Protein AF-A0A521YTI0-F1 (afdb_monomer_lite)

Foldseek 3Di:
DCQQQNDDVPQADDLVSSLVSLVVDDAPDLVSLLVLLLLLLLFADARHPRGNLSNLVSSLLSSLVNLCCQQQQPRHVVQQVAQAPVNVCCVPDDPVVVVVVVVVQVVDPPRCCCVRRSGGAHADCPLVPDSPDDDSLCSLLRLLSSLLRLVRCDDPNLLSSLSSNLSNLSSLNSNCLSVCCVQVNPDDDLSVLSSLLSCLLEADCVVPPCPPDDDDLVVSLVVSVVSSVVSSCVSDVPGDPCSSVSSSVSSVS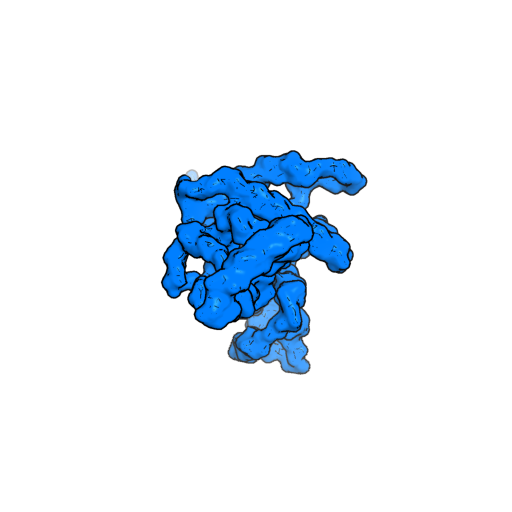NQVVCVVVVHHSVNSNCSNCSCCVVPNDDDDPDPPPPDD

Structure (mmCIF, N/CA/C/O backbone):
data_AF-A0A521YTI0-F1
#
_entry.id   AF-A0A521YTI0-F1
#
loop_
_atom_site.group_PDB
_atom_site.id
_atom_site.type_symbol
_atom_site.label_atom_id
_atom_site.label_alt_id
_atom_site.label_comp_id
_atom_site.label_asym_id
_atom_site.label_entity_id
_atom_site.label_seq_id
_atom_site.pdbx_PDB_ins_code
_atom_site.Cartn_x
_atom_site.Cartn_y
_atom_site.Cartn_z
_atom_site.occupancy
_atom_site.B_iso_or_equiv
_atom_site.auth_seq_id
_atom_site.auth_comp_id
_atom_site.auth_asym_id
_atom_site.auth_atom_id
_atom_site.pdbx_PDB_model_num
ATOM 1 N N . MET A 1 1 ? 10.878 -11.018 -5.731 1.00 55.03 1 MET A N 1
ATOM 2 C CA . MET A 1 1 ? 10.816 -11.439 -7.148 1.00 55.03 1 MET A CA 1
ATOM 3 C C . MET A 1 1 ? 11.397 -12.824 -7.397 1.00 55.03 1 MET A C 1
ATOM 5 O O . MET A 1 1 ? 10.801 -13.553 -8.194 1.00 55.03 1 MET A O 1
ATOM 9 N N . HIS A 1 2 ? 12.473 -13.237 -6.710 1.00 52.25 2 HIS A N 1
ATOM 10 C CA . HIS A 1 2 ? 12.979 -14.621 -6.787 1.00 52.25 2 HIS A CA 1
ATOM 11 C C . HIS A 1 2 ? 11.937 -15.691 -6.388 1.00 52.25 2 HIS A C 1
ATOM 13 O O . HIS A 1 2 ? 12.130 -16.852 -6.734 1.00 52.25 2 HIS A O 1
ATOM 19 N N . ALA A 1 3 ? 10.833 -15.312 -5.721 1.00 59.66 3 ALA A N 1
ATOM 20 C CA . ALA A 1 3 ? 9.677 -16.169 -5.434 1.00 59.66 3 ALA A CA 1
ATOM 21 C C . ALA A 1 3 ? 8.510 -15.999 -6.435 1.00 59.66 3 ALA A C 1
ATOM 23 O O . ALA A 1 3 ? 8.018 -16.994 -6.962 1.00 59.66 3 ALA A O 1
ATOM 24 N N . MET A 1 4 ? 8.074 -14.764 -6.734 1.00 73.88 4 MET A N 1
ATOM 25 C CA . MET A 1 4 ? 6.903 -14.526 -7.603 1.00 73.88 4 MET A CA 1
ATOM 26 C C . MET A 1 4 ? 7.123 -14.902 -9.071 1.00 73.88 4 MET A C 1
ATOM 28 O O . MET A 1 4 ? 6.256 -15.524 -9.687 1.00 73.88 4 MET A O 1
ATOM 32 N N . LEU A 1 5 ? 8.265 -14.515 -9.642 1.00 75.50 5 LEU A N 1
ATOM 33 C CA . LEU A 1 5 ? 8.589 -14.814 -11.038 1.00 75.50 5 LEU A CA 1
ATOM 34 C C . LEU A 1 5 ? 9.750 -15.796 -11.180 1.00 75.50 5 LEU A C 1
ATOM 36 O O . LEU A 1 5 ? 9.997 -16.191 -12.308 1.00 75.50 5 LEU A O 1
ATOM 40 N N . ALA A 1 6 ? 10.371 -16.215 -10.067 1.00 61.66 6 ALA A N 1
ATOM 41 C CA . ALA A 1 6 ? 11.408 -17.240 -9.884 1.00 61.66 6 ALA A CA 1
ATOM 42 C C . ALA A 1 6 ? 11.923 -17.942 -11.154 1.00 61.66 6 ALA A C 1
ATOM 44 O O . ALA A 1 6 ? 11.142 -18.606 -11.852 1.00 61.66 6 ALA A O 1
ATOM 45 N N . PRO A 1 7 ? 13.238 -17.914 -11.434 1.00 52.62 7 PRO A N 1
ATOM 46 C CA . PRO A 1 7 ? 13.784 -18.675 -12.541 1.00 52.62 7 PRO A CA 1
ATOM 47 C C . PRO A 1 7 ? 13.532 -20.169 -12.415 1.00 52.62 7 PRO A C 1
ATOM 49 O O . PRO A 1 7 ? 13.950 -20.809 -11.459 1.00 52.62 7 PRO A O 1
ATOM 52 N N . SER A 1 8 ? 12.866 -20.741 -13.419 1.00 51.97 8 SER A N 1
ATOM 53 C CA . SER A 1 8 ? 13.058 -22.158 -13.719 1.00 51.97 8 SER A CA 1
ATOM 54 C C . SER A 1 8 ? 14.434 -22.348 -14.334 1.00 51.97 8 SER A C 1
ATOM 56 O O . SER A 1 8 ? 14.974 -21.420 -14.928 1.00 51.97 8 SER A O 1
ATOM 58 N N . GLU A 1 9 ? 14.910 -23.587 -14.353 1.00 53.66 9 GLU A N 1
ATOM 59 C CA . GLU A 1 9 ? 16.086 -24.020 -15.120 1.00 53.66 9 GLU A CA 1
ATOM 60 C C . GLU A 1 9 ? 16.057 -23.623 -16.618 1.00 53.66 9 GLU A C 1
ATOM 62 O O . GLU A 1 9 ? 17.085 -23.664 -17.293 1.00 53.66 9 GLU A O 1
ATOM 67 N N . ALA A 1 10 ? 14.902 -23.204 -17.155 1.00 53.41 10 ALA A N 1
ATOM 68 C CA . ALA A 1 10 ? 14.797 -22.594 -18.476 1.00 53.41 10 ALA A CA 1
ATOM 69 C C . ALA A 1 10 ? 15.517 -21.231 -18.532 1.00 53.41 10 ALA A C 1
ATOM 71 O O . ALA A 1 10 ? 15.065 -20.248 -17.944 1.00 53.41 10 ALA A O 1
ATOM 72 N N . ARG A 1 11 ? 16.621 -21.185 -19.289 1.00 59.78 11 ARG A N 1
ATOM 73 C CA . ARG A 1 11 ? 17.449 -19.987 -19.514 1.00 59.78 11 ARG A CA 1
ATOM 74 C C . ARG A 1 11 ? 16.720 -18.842 -20.232 1.00 59.78 11 ARG A C 1
ATOM 76 O O . ARG A 1 11 ? 17.109 -17.699 -20.033 1.00 59.78 11 ARG A O 1
ATOM 83 N N . ASP A 1 12 ? 15.654 -19.140 -20.979 1.00 70.69 12 ASP A N 1
ATOM 84 C CA . ASP A 1 12 ? 14.881 -18.167 -21.762 1.00 70.69 12 ASP A CA 1
ATOM 85 C C . ASP A 1 12 ? 13.374 -18.289 -21.466 1.00 70.69 12 ASP A C 1
ATOM 87 O O . ASP A 1 12 ? 12.680 -19.094 -22.096 1.00 70.69 12 ASP A O 1
ATOM 91 N N . PRO A 1 13 ? 12.834 -17.544 -20.484 1.00 79.00 13 PRO A N 1
ATOM 92 C CA . PRO A 1 13 ? 11.398 -17.538 -20.232 1.00 79.00 13 PRO A CA 1
ATOM 93 C C . PRO A 1 13 ? 10.647 -16.818 -21.360 1.00 79.00 13 PRO A C 1
ATOM 95 O O . PRO A 1 13 ? 11.123 -15.834 -21.919 1.00 79.00 13 PRO A O 1
ATOM 98 N N . THR A 1 14 ? 9.435 -17.281 -21.667 1.00 88.06 14 THR A N 1
ATOM 99 C CA . THR A 1 14 ? 8.491 -16.554 -22.527 1.00 88.06 14 THR A CA 1
ATOM 100 C C . THR A 1 14 ? 7.557 -15.687 -21.681 1.00 88.06 14 THR A C 1
ATOM 102 O O . THR A 1 14 ? 7.317 -15.980 -20.507 1.00 88.06 14 THR A O 1
ATOM 105 N N . ILE A 1 15 ? 6.971 -14.646 -22.283 1.00 89.00 15 ILE A N 1
ATOM 106 C CA . ILE A 1 15 ? 5.958 -13.801 -21.624 1.00 89.00 15 ILE A CA 1
ATOM 107 C C . ILE A 1 15 ? 4.798 -14.656 -21.090 1.00 89.00 15 ILE A C 1
ATOM 109 O O . ILE A 1 15 ? 4.400 -14.496 -19.939 1.00 89.00 15 ILE A O 1
ATOM 113 N N . ASP A 1 16 ? 4.307 -15.617 -21.878 1.00 89.88 16 ASP A N 1
ATOM 114 C CA . ASP A 1 16 ? 3.201 -16.495 -21.475 1.00 89.88 16 ASP A CA 1
ATOM 115 C C . ASP A 1 16 ? 3.528 -17.321 -20.225 1.00 89.88 16 ASP A C 1
ATOM 117 O O . ASP A 1 16 ? 2.677 -17.492 -19.349 1.00 89.88 16 ASP A O 1
ATOM 121 N N . LEU A 1 17 ? 4.772 -17.798 -20.106 1.00 88.81 17 LEU A N 1
ATOM 122 C CA . LEU A 1 17 ? 5.233 -18.523 -18.925 1.00 88.81 17 LEU A CA 1
ATOM 123 C C . LEU A 1 17 ? 5.242 -17.620 -17.687 1.00 88.81 17 LEU A C 1
ATOM 125 O O . LEU A 1 17 ? 4.775 -18.035 -16.625 1.00 88.81 17 LEU A O 1
ATOM 129 N N . LEU A 1 18 ? 5.740 -16.387 -17.816 1.00 90.19 18 LEU A N 1
ATOM 130 C CA . LEU A 1 18 ? 5.756 -15.417 -16.717 1.00 90.19 18 LEU A CA 1
ATOM 131 C C . LEU A 1 18 ? 4.335 -15.028 -16.290 1.00 90.19 18 LEU A C 1
ATOM 133 O O . LEU A 1 18 ? 4.046 -14.991 -15.095 1.00 90.19 18 LEU A O 1
ATOM 137 N N . VAL A 1 19 ? 3.419 -14.830 -17.242 1.00 92.38 19 VAL A N 1
ATOM 138 C CA . VAL A 1 19 ? 1.996 -14.576 -16.961 1.00 92.38 19 VAL A CA 1
ATOM 139 C C . VAL A 1 19 ? 1.352 -15.767 -16.248 1.00 92.38 19 VAL A C 1
ATOM 141 O O . VAL A 1 19 ? 0.618 -15.581 -15.276 1.00 92.38 19 VAL A O 1
ATOM 144 N N . ALA A 1 20 ? 1.627 -16.997 -16.691 1.00 90.75 20 ALA A N 1
ATOM 145 C CA . ALA A 1 20 ? 1.113 -18.200 -16.040 1.00 90.75 20 ALA A CA 1
ATOM 146 C C . ALA A 1 20 ? 1.619 -18.325 -14.593 1.00 90.75 20 ALA A C 1
ATOM 148 O O . ALA A 1 20 ? 0.830 -18.616 -13.692 1.00 90.75 20 ALA A O 1
ATOM 149 N N . ARG A 1 21 ? 2.904 -18.033 -14.350 1.00 90.25 21 ARG A N 1
ATOM 150 C CA . ARG A 1 21 ? 3.483 -18.000 -12.997 1.00 90.25 21 ARG A CA 1
ATOM 151 C C . ARG A 1 21 ? 2.854 -16.935 -12.125 1.00 90.25 21 ARG A C 1
ATOM 153 O O . ARG A 1 21 ? 2.418 -17.249 -11.025 1.00 90.25 21 ARG A O 1
ATOM 160 N N . ALA A 1 22 ? 2.741 -15.712 -12.634 1.00 93.00 22 ALA A N 1
ATOM 161 C CA . ALA A 1 22 ? 2.097 -14.626 -11.916 1.00 93.00 22 ALA A CA 1
ATOM 162 C C . ALA A 1 22 ? 0.667 -15.010 -11.507 1.00 93.00 22 ALA A C 1
ATOM 164 O O . ALA A 1 22 ? 0.288 -14.831 -10.357 1.00 93.00 22 ALA A O 1
ATOM 165 N N . ARG A 1 23 ? -0.115 -15.641 -12.393 1.00 92.06 23 ARG A N 1
ATOM 166 C CA . ARG A 1 23 ? -1.468 -16.133 -12.062 1.00 92.06 23 ARG A CA 1
ATOM 167 C C . ARG A 1 23 ? -1.477 -17.229 -10.991 1.00 92.06 23 ARG A C 1
ATOM 169 O O . ARG A 1 23 ? -2.407 -17.278 -10.185 1.00 92.06 23 ARG A O 1
ATOM 176 N N . ALA A 1 24 ? -0.477 -18.109 -10.987 1.00 91.19 24 ALA A N 1
ATOM 177 C CA . ALA A 1 24 ? -0.350 -19.194 -10.013 1.00 91.19 24 ALA A CA 1
ATOM 178 C C . ALA A 1 24 ? 0.202 -18.726 -8.657 1.00 91.19 24 ALA A C 1
ATOM 180 O O . ALA A 1 24 ? -0.097 -19.338 -7.635 1.00 91.19 24 ALA A O 1
ATOM 181 N N . TYR A 1 25 ? 0.967 -17.634 -8.637 1.00 93.38 25 TYR A N 1
ATOM 182 C CA . TYR A 1 25 ? 1.546 -17.061 -7.427 1.00 93.38 25 TYR A CA 1
ATOM 183 C C . TYR A 1 25 ? 0.470 -16.763 -6.383 1.00 93.38 25 TYR A C 1
ATOM 185 O O . TYR A 1 25 ? -0.593 -16.233 -6.716 1.00 93.38 25 TYR A O 1
ATOM 193 N N . ARG A 1 26 ? 0.756 -17.095 -5.125 1.00 91.31 26 ARG A N 1
ATOM 194 C CA . ARG A 1 26 ? -0.010 -16.686 -3.948 1.00 91.31 26 ARG A CA 1
ATOM 195 C C . ARG A 1 26 ? 0.982 -16.250 -2.873 1.00 91.31 26 ARG A C 1
ATOM 197 O O . ARG A 1 26 ? 1.908 -17.018 -2.593 1.00 91.31 26 ARG A O 1
ATOM 204 N N . PRO A 1 27 ? 0.832 -15.055 -2.285 1.00 93.19 27 PRO A N 1
ATOM 205 C CA . PRO A 1 27 ? 1.708 -14.642 -1.207 1.00 93.19 27 PRO A CA 1
ATOM 206 C C . PRO A 1 27 ? 1.464 -15.506 0.039 1.00 93.19 27 PRO A C 1
ATOM 208 O O . PRO A 1 27 ? 0.327 -15.846 0.350 1.00 93.19 27 PRO A O 1
ATOM 211 N N . LEU A 1 28 ? 2.531 -15.853 0.768 1.00 92.75 28 LEU A N 1
ATOM 212 C CA . LEU A 1 28 ? 2.425 -16.593 2.034 1.00 92.75 28 LEU A CA 1
ATOM 213 C C . LEU A 1 28 ? 1.823 -15.741 3.159 1.00 92.75 28 LEU A C 1
ATOM 215 O O . LEU A 1 28 ? 1.223 -16.266 4.093 1.00 92.75 28 LEU A O 1
ATOM 219 N N . SER A 1 29 ? 2.027 -14.429 3.086 1.00 92.25 29 SER A N 1
ATOM 220 C CA . SER A 1 29 ? 1.544 -13.439 4.041 1.00 92.25 29 SER A CA 1
ATOM 221 C C . SER A 1 29 ? 1.545 -12.052 3.398 1.00 92.25 29 SER A C 1
ATOM 223 O O . SER A 1 29 ? 2.140 -11.850 2.335 1.00 92.25 29 SER A O 1
ATOM 225 N N . LEU A 1 30 ? 0.931 -11.078 4.070 1.00 91.25 30 LEU A N 1
ATOM 226 C CA . LEU A 1 30 ? 1.008 -9.667 3.679 1.00 91.25 30 LEU A CA 1
ATOM 227 C C . LEU A 1 30 ? 2.448 -9.167 3.607 1.00 91.25 30 LEU A C 1
ATOM 229 O O . LEU A 1 30 ? 2.845 -8.505 2.655 1.00 91.25 30 LEU A O 1
ATOM 233 N N . LEU A 1 31 ? 3.250 -9.560 4.593 1.00 93.44 31 LEU A N 1
ATOM 234 C CA . LEU A 1 31 ? 4.663 -9.232 4.637 1.00 93.44 31 LEU A CA 1
ATOM 235 C C . LEU A 1 31 ? 5.418 -9.805 3.431 1.00 93.44 31 LEU A C 1
ATOM 237 O O . LEU A 1 31 ? 6.238 -9.115 2.837 1.00 93.44 31 LEU A O 1
ATOM 241 N N . HIS A 1 32 ? 5.122 -11.044 3.030 1.00 94.00 32 HIS A N 1
ATOM 242 C CA . HIS A 1 32 ? 5.723 -11.632 1.833 1.00 94.00 32 HIS A CA 1
ATOM 243 C C . HIS A 1 32 ? 5.369 -10.837 0.569 1.00 94.00 32 HIS A C 1
ATOM 245 O O . HIS A 1 32 ? 6.255 -10.554 -0.234 1.00 94.00 32 HIS A O 1
ATOM 251 N N . LEU A 1 33 ? 4.105 -10.418 0.424 1.00 95.88 33 LEU A N 1
ATOM 252 C CA . LEU A 1 33 ? 3.676 -9.572 -0.693 1.00 95.88 33 LEU A CA 1
ATOM 253 C C . LEU A 1 33 ? 4.390 -8.209 -0.685 1.00 95.88 33 LEU A C 1
ATOM 255 O O . LEU A 1 33 ? 4.819 -7.731 -1.734 1.00 95.88 33 LEU A O 1
ATOM 259 N N . HIS A 1 34 ? 4.553 -7.609 0.495 1.00 96.06 34 HIS A N 1
ATOM 260 C CA . HIS A 1 34 ? 5.258 -6.343 0.672 1.00 96.06 34 HIS A CA 1
ATOM 261 C C . HIS A 1 34 ? 6.738 -6.434 0.276 1.00 96.06 34 HIS A C 1
ATOM 263 O O . HIS A 1 34 ? 7.234 -5.595 -0.474 1.00 96.06 34 HIS A O 1
ATOM 269 N N . LEU A 1 35 ? 7.437 -7.481 0.723 1.00 94.12 35 LEU A N 1
ATOM 270 C CA . LEU A 1 35 ? 8.833 -7.727 0.353 1.00 94.12 35 LEU A CA 1
ATOM 271 C C . LEU A 1 35 ? 8.985 -7.986 -1.154 1.00 94.12 35 LEU A C 1
ATOM 273 O O . LEU A 1 35 ? 9.919 -7.478 -1.773 1.00 94.12 35 LEU A O 1
ATOM 277 N N . ASP A 1 36 ? 8.045 -8.711 -1.769 1.00 94.88 36 ASP A N 1
ATOM 278 C CA . ASP A 1 36 ? 8.016 -8.879 -3.224 1.00 94.88 36 ASP A CA 1
ATOM 279 C C . ASP A 1 36 ? 7.820 -7.537 -3.955 1.00 94.88 36 ASP A C 1
ATOM 281 O O . ASP A 1 36 ? 8.441 -7.322 -4.999 1.00 94.88 36 ASP A O 1
ATOM 285 N N . ALA A 1 37 ? 7.015 -6.620 -3.406 1.00 96.31 37 ALA A N 1
ATOM 286 C CA . ALA A 1 37 ? 6.835 -5.273 -3.948 1.00 96.31 37 ALA A CA 1
ATOM 287 C C . ALA A 1 37 ? 8.085 -4.389 -3.780 1.00 96.31 37 ALA A C 1
ATOM 289 O O . ALA A 1 37 ? 8.420 -3.637 -4.696 1.00 96.31 37 ALA A O 1
ATOM 290 N N . LEU A 1 38 ? 8.803 -4.502 -2.657 1.00 94.38 38 LEU A N 1
ATOM 291 C CA . LEU A 1 38 ? 10.090 -3.825 -2.444 1.00 94.38 38 LEU A CA 1
ATOM 292 C C . LEU A 1 38 ? 11.135 -4.291 -3.462 1.00 94.38 38 LEU A C 1
ATOM 294 O O . LEU A 1 38 ? 11.803 -3.471 -4.086 1.00 94.38 38 LEU A O 1
ATOM 298 N N . GLU A 1 39 ? 11.247 -5.601 -3.687 1.00 92.69 39 GLU A N 1
ATOM 299 C CA . GLU A 1 39 ? 12.169 -6.131 -4.697 1.00 92.69 39 GLU A CA 1
ATOM 300 C C . GLU A 1 39 ? 11.767 -5.684 -6.108 1.00 92.69 39 GLU A C 1
ATOM 302 O O . GLU A 1 39 ? 12.617 -5.285 -6.902 1.00 92.69 39 GLU A O 1
ATOM 307 N N . LEU A 1 40 ? 10.463 -5.690 -6.406 1.00 94.38 40 LEU A N 1
ATOM 308 C CA . LEU A 1 40 ? 9.931 -5.203 -7.676 1.00 94.38 40 LEU A CA 1
ATOM 309 C C . LEU A 1 40 ? 10.275 -3.727 -7.921 1.00 94.38 40 LEU A C 1
ATOM 311 O O . LEU A 1 40 ? 10.610 -3.352 -9.044 1.00 94.38 40 LEU A O 1
ATOM 315 N N . ARG A 1 41 ? 10.213 -2.891 -6.880 1.00 92.69 41 ARG A N 1
ATOM 316 C CA . ARG A 1 41 ? 10.516 -1.457 -6.955 1.00 92.69 41 ARG A CA 1
ATOM 317 C C . ARG A 1 41 ? 11.942 -1.174 -7.433 1.00 92.69 41 ARG A C 1
ATOM 319 O O . ARG A 1 41 ? 12.131 -0.217 -8.180 1.00 92.69 41 ARG A O 1
ATOM 326 N N . GLY A 1 42 ? 12.910 -2.000 -7.034 1.00 89.50 42 GLY A N 1
ATOM 327 C CA . GLY A 1 42 ? 14.314 -1.896 -7.450 1.00 89.50 42 GLY A CA 1
ATOM 328 C C . GLY A 1 42 ? 14.670 -2.683 -8.720 1.00 89.50 42 GLY A C 1
ATOM 329 O O . GLY A 1 42 ? 15.833 -2.697 -9.133 1.00 89.50 42 GLY A O 1
ATOM 330 N N . PHE A 1 43 ? 13.709 -3.370 -9.345 1.00 90.25 43 PHE A N 1
ATOM 331 C CA . PHE A 1 43 ? 13.984 -4.290 -10.446 1.00 90.25 43 PHE A CA 1
ATOM 332 C C . PHE A 1 43 ? 14.243 -3.564 -11.778 1.00 90.25 43 PHE A C 1
ATOM 334 O O . PHE A 1 43 ? 13.444 -2.741 -12.222 1.00 90.25 43 PHE A O 1
ATOM 341 N N . VAL A 1 44 ? 15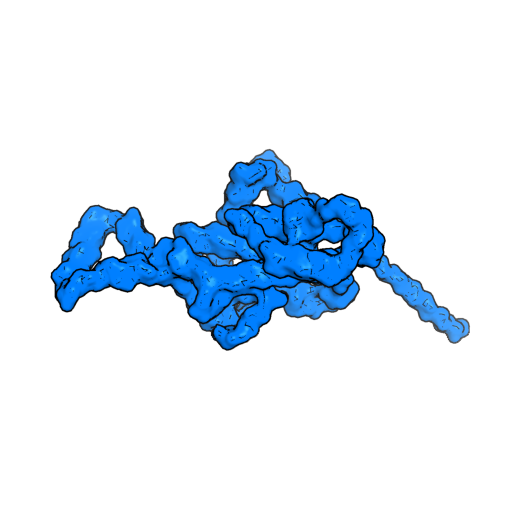.356 -3.892 -12.448 1.00 87.62 44 VAL A N 1
ATOM 342 C CA . VAL A 1 44 ? 15.798 -3.219 -13.695 1.00 87.62 44 VAL A CA 1
ATOM 343 C C . VAL A 1 44 ? 16.423 -4.133 -14.748 1.00 87.62 44 VAL A C 1
ATOM 345 O O . VAL A 1 44 ? 16.889 -3.651 -15.791 1.00 87.62 44 VAL A O 1
ATOM 348 N N . GLU A 1 45 ? 16.505 -5.424 -14.449 1.00 87.25 45 GLU A N 1
ATOM 349 C CA . GLU A 1 45 ? 17.248 -6.393 -15.247 1.00 87.25 45 GLU A CA 1
ATOM 350 C C . GLU A 1 45 ? 16.328 -7.066 -16.263 1.00 87.25 45 GLU A C 1
ATOM 352 O O . GLU A 1 45 ? 15.202 -7.445 -15.952 1.00 87.25 45 GLU A O 1
ATOM 357 N N . ASP A 1 46 ? 16.804 -7.204 -17.498 1.00 87.69 46 ASP A N 1
ATOM 358 C CA . ASP A 1 46 ? 16.105 -8.010 -18.495 1.00 87.69 46 ASP A CA 1
ATOM 359 C C . ASP A 1 46 ? 16.261 -9.491 -18.138 1.00 87.69 46 ASP A C 1
ATOM 361 O O . ASP A 1 46 ? 17.268 -9.900 -17.552 1.00 87.69 46 ASP A O 1
ATOM 365 N N . TRP A 1 47 ? 15.293 -10.318 -18.528 1.00 84.38 47 TRP A N 1
ATOM 366 C CA . TRP A 1 47 ? 15.370 -11.754 -18.297 1.00 84.38 47 TRP A CA 1
ATOM 367 C C . TRP A 1 47 ? 15.268 -12.537 -19.601 1.00 84.38 47 TRP A C 1
ATOM 369 O O . TRP A 1 47 ? 14.188 -12.790 -20.141 1.00 84.38 47 TRP A O 1
ATOM 379 N N . GLY A 1 48 ? 16.435 -12.963 -20.089 1.00 84.31 48 GLY A N 1
ATOM 380 C CA . GLY A 1 48 ? 16.558 -13.663 -21.360 1.00 84.31 48 GLY A CA 1
ATOM 381 C C . GLY A 1 48 ? 16.124 -12.739 -22.492 1.00 84.31 48 GLY A C 1
ATOM 382 O O . GLY A 1 48 ? 16.787 -11.745 -22.775 1.00 84.31 48 GLY A O 1
ATOM 383 N N . THR A 1 49 ? 14.990 -13.055 -23.114 1.00 86.94 49 THR A N 1
ATOM 384 C CA . THR A 1 49 ? 14.409 -12.256 -24.207 1.00 86.94 49 THR A CA 1
ATOM 385 C C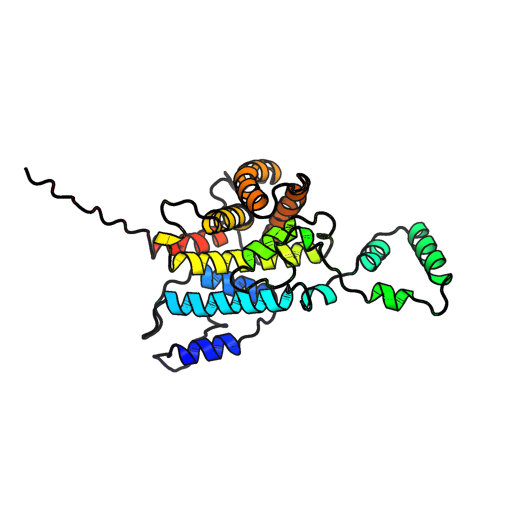 . THR A 1 49 ? 13.309 -11.294 -23.756 1.00 86.94 49 THR A C 1
ATOM 387 O O . THR A 1 49 ? 12.829 -10.502 -24.567 1.00 86.94 49 THR A O 1
ATOM 390 N N . VAL A 1 50 ? 12.898 -11.347 -22.486 1.00 89.38 50 VAL A N 1
ATOM 391 C CA . VAL A 1 50 ? 11.836 -10.494 -21.942 1.00 89.38 50 VAL A CA 1
ATOM 392 C C . VAL A 1 50 ? 12.458 -9.249 -21.318 1.00 89.38 50 VAL A C 1
ATOM 394 O O . VAL A 1 50 ? 13.326 -9.356 -20.449 1.00 89.38 50 VAL A O 1
ATOM 397 N N . GLY A 1 51 ? 12.007 -8.073 -21.754 1.00 91.25 51 GLY A N 1
ATOM 398 C CA . GLY A 1 51 ? 12.450 -6.798 -21.202 1.00 91.25 51 GLY A CA 1
ATOM 399 C C . GLY A 1 51 ? 11.995 -6.606 -19.757 1.00 91.25 51 GLY A C 1
ATOM 400 O O . GLY A 1 51 ? 10.949 -7.105 -19.327 1.00 91.25 51 GLY A O 1
ATOM 401 N N . TRP A 1 52 ? 12.785 -5.866 -18.981 1.00 91.38 52 TRP A N 1
ATOM 402 C CA . TRP A 1 52 ? 12.471 -5.583 -17.580 1.00 91.38 52 TRP A CA 1
ATOM 403 C C . TRP A 1 52 ? 11.114 -4.884 -17.411 1.00 91.38 52 TRP A C 1
ATOM 405 O O . TRP A 1 52 ? 10.425 -5.130 -16.424 1.00 91.38 52 TRP A O 1
ATOM 415 N N . GLN A 1 53 ? 10.688 -4.053 -18.372 1.00 93.44 53 GLN A N 1
ATOM 416 C CA . GLN A 1 53 ? 9.389 -3.376 -18.321 1.00 93.44 53 GLN A CA 1
ATOM 417 C C . GLN A 1 53 ? 8.225 -4.367 -18.339 1.00 93.44 53 GLN A C 1
ATOM 419 O O . GLN A 1 53 ? 7.275 -4.212 -17.570 1.00 93.44 53 GLN A O 1
ATOM 424 N N . GLU A 1 54 ? 8.288 -5.394 -19.189 1.00 94.38 54 GLU A N 1
ATOM 425 C CA . GLU A 1 54 ? 7.269 -6.438 -19.245 1.00 94.38 54 GLU A CA 1
ATOM 426 C C . GLU A 1 54 ? 7.238 -7.253 -17.950 1.00 94.38 54 GLU A C 1
ATOM 428 O O . GLU A 1 54 ? 6.159 -7.527 -17.425 1.00 94.38 54 GLU A O 1
ATOM 433 N N . ILE A 1 55 ? 8.409 -7.587 -17.400 1.00 93.38 55 ILE A N 1
ATOM 434 C CA . ILE A 1 55 ? 8.531 -8.299 -16.119 1.00 93.38 55 ILE A CA 1
ATOM 435 C C . ILE A 1 55 ? 7.886 -7.480 -15.000 1.00 93.38 55 ILE A C 1
ATOM 437 O O . ILE A 1 55 ? 7.034 -7.996 -14.272 1.00 93.38 55 ILE A O 1
ATOM 441 N N . VAL A 1 56 ? 8.240 -6.193 -14.907 1.00 94.25 56 VAL A N 1
ATOM 442 C CA . VAL A 1 56 ? 7.688 -5.277 -13.905 1.00 94.25 56 VAL A CA 1
ATOM 443 C C . VAL A 1 56 ? 6.183 -5.138 -14.066 1.00 94.25 56 VAL A C 1
ATOM 445 O O . VAL A 1 56 ? 5.454 -5.193 -13.080 1.00 94.25 56 VAL A O 1
ATOM 448 N N . SER A 1 57 ? 5.705 -5.011 -15.303 1.00 95.38 57 SER A N 1
ATOM 449 C CA . SER A 1 57 ? 4.280 -4.923 -15.593 1.00 95.38 57 SER A CA 1
ATOM 450 C C . SER A 1 57 ? 3.533 -6.166 -15.112 1.00 95.38 57 SER A C 1
ATOM 452 O O . SER A 1 57 ? 2.571 -6.043 -14.355 1.00 95.38 57 SER A O 1
ATOM 454 N N . ILE A 1 58 ? 3.986 -7.370 -15.470 1.00 95.62 58 ILE A N 1
ATOM 455 C CA . ILE A 1 58 ? 3.348 -8.630 -15.051 1.00 95.62 58 ILE A CA 1
ATOM 456 C C . ILE A 1 58 ? 3.311 -8.741 -13.520 1.00 95.62 58 ILE A C 1
ATOM 458 O O . ILE A 1 58 ? 2.270 -9.061 -12.941 1.00 95.62 58 ILE A O 1
ATOM 462 N N . ALA A 1 59 ? 4.435 -8.444 -12.869 1.00 95.75 59 ALA A N 1
ATOM 463 C CA . ALA A 1 59 ? 4.588 -8.470 -11.421 1.00 95.75 59 ALA A CA 1
ATOM 464 C C . ALA A 1 59 ? 3.673 -7.459 -10.706 1.00 95.75 59 ALA A C 1
ATOM 466 O O . ALA A 1 59 ? 2.925 -7.834 -9.803 1.00 95.75 59 ALA A O 1
ATOM 467 N N . ALA A 1 60 ? 3.676 -6.194 -11.137 1.00 96.62 60 ALA A N 1
ATOM 468 C CA . ALA A 1 60 ? 2.868 -5.131 -10.542 1.00 96.62 60 ALA A CA 1
ATOM 469 C C . ALA A 1 60 ? 1.369 -5.425 -10.673 1.00 96.62 60 ALA A C 1
ATOM 471 O O . ALA A 1 60 ? 0.637 -5.353 -9.687 1.00 96.62 60 ALA A O 1
ATOM 472 N N . HIS A 1 61 ? 0.913 -5.844 -11.860 1.00 96.69 61 HIS A N 1
ATOM 473 C CA . HIS A 1 61 ? -0.482 -6.244 -12.065 1.00 96.69 61 HIS A CA 1
ATOM 474 C 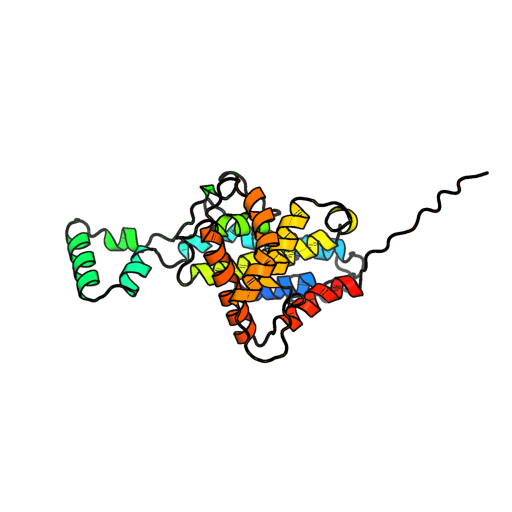C . HIS A 1 61 ? -0.882 -7.413 -11.167 1.00 96.69 61 HIS A C 1
ATOM 476 O O . HIS A 1 61 ? -2.030 -7.479 -10.723 1.00 96.69 61 HIS A O 1
ATOM 482 N N . ARG A 1 62 ? 0.047 -8.331 -10.871 1.00 96.81 62 ARG A N 1
ATOM 483 C CA . ARG A 1 62 ? -0.243 -9.427 -9.952 1.00 96.81 62 ARG A CA 1
ATOM 484 C C . ARG A 1 62 ? -0.404 -8.950 -8.512 1.00 96.81 62 ARG A C 1
ATOM 486 O O . ARG A 1 62 ? -1.389 -9.330 -7.883 1.00 96.81 62 ARG A O 1
ATOM 493 N N . ILE A 1 63 ? 0.507 -8.109 -8.025 1.00 97.75 63 ILE A N 1
ATOM 494 C CA . ILE A 1 63 ? 0.420 -7.508 -6.684 1.00 97.75 63 ILE A CA 1
ATOM 495 C C . ILE A 1 63 ? -0.891 -6.733 -6.539 1.00 97.75 63 ILE A C 1
ATOM 497 O O . ILE A 1 63 ? -1.624 -6.921 -5.572 1.00 97.75 63 ILE A O 1
ATOM 501 N N . PHE A 1 64 ? -1.243 -5.930 -7.540 1.00 97.69 64 PHE A N 1
ATOM 502 C CA . PHE A 1 64 ? -2.522 -5.234 -7.575 1.00 97.69 64 PHE A CA 1
ATOM 503 C C . PHE A 1 64 ? -3.727 -6.170 -7.565 1.00 97.69 64 PHE A C 1
ATOM 505 O O . PHE A 1 64 ? -4.710 -5.869 -6.898 1.00 97.69 64 PHE A O 1
ATOM 512 N N . GLY A 1 65 ? -3.661 -7.300 -8.271 1.00 96.50 65 GLY A N 1
ATOM 513 C CA . GLY A 1 65 ? -4.702 -8.325 -8.227 1.00 96.50 65 GLY A CA 1
ATOM 514 C C . GLY A 1 65 ? -4.894 -8.909 -6.825 1.00 96.50 65 GLY A C 1
ATOM 515 O O . GLY A 1 65 ? -6.025 -8.997 -6.363 1.00 96.50 65 GLY A O 1
ATOM 516 N N . GLU A 1 66 ? -3.802 -9.239 -6.128 1.00 97.19 66 GLU A N 1
ATOM 517 C CA . GLU A 1 66 ? -3.849 -9.719 -4.735 1.00 97.19 66 GLU A CA 1
ATOM 518 C C . GLU A 1 66 ? -4.460 -8.676 -3.793 1.00 97.19 66 GLU A C 1
ATOM 520 O O . GLU A 1 66 ? -5.374 -8.978 -3.029 1.00 97.19 66 GLU A O 1
ATOM 525 N N . LEU A 1 67 ? -4.012 -7.422 -3.883 1.00 97.12 67 LEU A N 1
ATOM 526 C CA . LEU A 1 67 ? -4.558 -6.334 -3.071 1.00 97.12 67 LEU A CA 1
ATOM 527 C C . LEU A 1 67 ? -6.036 -6.079 -3.380 1.00 97.12 67 LEU A C 1
ATOM 529 O O . LEU A 1 67 ? -6.825 -5.839 -2.470 1.00 97.12 67 LEU A O 1
ATOM 533 N N . HIS A 1 68 ? -6.422 -6.151 -4.652 1.00 95.50 68 HIS A N 1
ATOM 534 C CA . HIS A 1 68 ? -7.806 -5.995 -5.073 1.00 95.50 68 HIS A CA 1
ATOM 535 C C . HIS A 1 68 ? -8.699 -7.103 -4.517 1.00 95.50 68 HIS A C 1
ATOM 537 O O . HIS A 1 68 ? -9.756 -6.799 -3.979 1.00 95.50 68 HIS A O 1
ATOM 543 N N . ASP A 1 69 ? -8.283 -8.367 -4.585 1.00 94.69 69 ASP A N 1
ATOM 544 C CA . ASP A 1 69 ? -9.067 -9.477 -4.031 1.00 94.69 69 ASP A CA 1
ATOM 545 C C . ASP A 1 69 ? -9.208 -9.372 -2.502 1.00 94.69 69 ASP A C 1
ATOM 547 O O . ASP A 1 69 ? -10.246 -9.730 -1.945 1.00 94.69 69 ASP A O 1
ATOM 551 N N . ARG A 1 70 ? -8.212 -8.796 -1.819 1.00 94.88 70 ARG A N 1
ATOM 552 C CA . ARG A 1 70 ? -8.282 -8.520 -0.377 1.00 94.88 70 ARG A CA 1
ATOM 553 C C . ARG A 1 70 ? -9.221 -7.371 -0.025 1.00 94.88 70 ARG A C 1
ATOM 555 O O . ARG A 1 70 ? -9.962 -7.482 0.945 1.00 94.88 70 ARG A O 1
ATOM 562 N N . TRP A 1 71 ? -9.198 -6.284 -0.793 1.00 94.00 71 TRP A N 1
ATOM 563 C CA . TRP A 1 71 ? -9.840 -5.009 -0.443 1.00 94.00 71 TRP A CA 1
ATOM 564 C C . TRP A 1 71 ? -11.053 -4.644 -1.304 1.00 94.00 71 TRP A C 1
ATOM 566 O O . TRP A 1 71 ? -11.533 -3.509 -1.242 1.00 94.00 71 TRP A O 1
ATOM 576 N N . ARG A 1 72 ? -11.558 -5.561 -2.134 1.00 91.62 72 ARG A N 1
ATOM 577 C CA . ARG A 1 72 ? -12.716 -5.278 -2.987 1.00 91.62 72 ARG A CA 1
ATOM 578 C C . ARG A 1 72 ? -13.918 -4.868 -2.129 1.00 91.62 72 ARG A C 1
ATOM 580 O O . ARG A 1 72 ? -14.296 -5.640 -1.256 1.00 91.62 72 ARG A O 1
ATOM 587 N N . PRO A 1 73 ? -14.598 -3.736 -2.397 1.00 89.56 73 PRO A N 1
ATOM 588 C CA . PRO A 1 73 ? -15.684 -3.255 -1.537 1.00 89.56 73 PRO A CA 1
ATOM 589 C C . PRO A 1 73 ? -16.824 -4.249 -1.276 1.00 89.56 73 PRO A C 1
ATOM 591 O O . PRO A 1 73 ? -17.477 -4.165 -0.239 1.00 89.56 73 PRO A O 1
ATOM 594 N N . GLY A 1 74 ? -17.100 -5.142 -2.233 1.00 84.94 74 GLY A N 1
ATOM 595 C CA . GLY A 1 74 ? -18.204 -6.100 -2.155 1.00 84.94 74 GLY A CA 1
ATOM 596 C C . GLY A 1 74 ? -17.876 -7.377 -1.381 1.00 84.94 74 GLY A C 1
ATOM 597 O O . GLY A 1 74 ? -18.675 -7.805 -0.555 1.00 84.94 74 GLY A O 1
ATOM 598 N N . ASP A 1 75 ? -16.728 -7.989 -1.662 1.00 86.94 75 ASP A N 1
ATOM 599 C CA . ASP A 1 75 ? -16.369 -9.341 -1.211 1.00 86.94 75 ASP A CA 1
ATOM 600 C C . ASP A 1 75 ? -14.894 -9.475 -0.795 1.00 86.94 75 ASP A C 1
ATOM 602 O O . ASP A 1 75 ? -14.366 -10.584 -0.729 1.00 86.94 75 ASP A O 1
ATOM 606 N N . GLY A 1 76 ? -14.228 -8.354 -0.509 1.00 92.19 76 GLY A N 1
ATOM 607 C CA . GLY A 1 76 ? -12.838 -8.325 -0.074 1.00 92.19 76 GLY A CA 1
ATOM 608 C C . GLY A 1 76 ? -12.609 -9.189 1.164 1.00 92.19 76 GLY A C 1
ATOM 609 O O . GLY A 1 76 ? -13.307 -9.052 2.173 1.00 92.19 76 GLY A O 1
ATOM 610 N N . THR A 1 77 ? -11.622 -10.083 1.094 1.00 93.50 77 THR A N 1
ATOM 611 C CA . THR A 1 77 ? -11.383 -11.077 2.152 1.00 93.50 77 THR A CA 1
ATOM 612 C C . THR A 1 77 ? -10.927 -10.452 3.469 1.00 93.50 77 THR A C 1
ATOM 614 O O . THR A 1 77 ? -11.198 -11.006 4.531 1.00 93.50 77 THR A O 1
ATOM 617 N N . VAL A 1 78 ? -10.273 -9.286 3.417 1.00 93.19 78 VAL A N 1
ATOM 618 C CA . VAL A 1 78 ? -9.662 -8.655 4.595 1.00 93.19 78 VAL A CA 1
ATOM 619 C C . VAL A 1 78 ? -10.694 -8.222 5.638 1.00 93.19 78 VAL A C 1
ATOM 621 O O . VAL A 1 78 ? -10.415 -8.229 6.831 1.00 93.19 78 VAL A O 1
ATOM 624 N N . TYR A 1 79 ? -11.917 -7.888 5.219 1.00 91.69 79 TYR A N 1
ATOM 625 C CA . TYR A 1 79 ? -12.931 -7.370 6.139 1.00 91.69 79 TYR A CA 1
ATOM 626 C C . TYR A 1 79 ? -13.378 -8.409 7.159 1.00 91.69 79 TYR A C 1
ATOM 628 O O . TYR A 1 79 ? -13.605 -8.068 8.315 1.00 91.69 79 TYR A O 1
ATOM 636 N N . ALA A 1 80 ? -13.456 -9.674 6.742 1.00 89.44 80 ALA A N 1
ATOM 637 C CA . ALA A 1 80 ? -13.779 -10.790 7.622 1.00 89.44 80 ALA A CA 1
ATOM 638 C C . ALA A 1 80 ? -12.615 -11.169 8.556 1.00 89.44 80 ALA A C 1
ATOM 640 O O . ALA A 1 80 ? -12.852 -11.789 9.588 1.00 89.44 80 ALA A O 1
ATOM 641 N N . GLU A 1 81 ? -11.375 -10.810 8.199 1.00 90.06 81 GLU A N 1
ATOM 642 C CA . GLU A 1 81 ? -10.181 -11.029 9.029 1.00 90.06 81 GLU A CA 1
ATOM 643 C C . GLU A 1 81 ? -10.074 -9.993 10.159 1.00 90.06 81 GLU A C 1
ATOM 645 O O . GLU A 1 81 ? -9.466 -10.275 11.190 1.00 90.06 81 GLU A O 1
ATOM 650 N N . PHE A 1 82 ? -10.661 -8.806 9.980 1.00 91.69 82 PHE A N 1
ATOM 651 C CA . PHE A 1 82 ? -10.552 -7.722 10.948 1.00 91.69 82 PHE A CA 1
ATOM 652 C C . PHE A 1 82 ? -11.348 -7.962 12.224 1.00 91.69 82 PHE A C 1
ATOM 654 O O . PHE A 1 82 ? -12.524 -8.334 12.188 1.00 91.69 82 PHE A O 1
ATOM 661 N N . THR A 1 83 ? -10.732 -7.596 13.352 1.00 88.06 83 THR A N 1
ATOM 662 C CA . THR A 1 83 ? -11.433 -7.478 14.638 1.00 88.06 83 THR A CA 1
ATOM 663 C C . THR A 1 83 ? -12.646 -6.568 14.463 1.00 88.06 83 THR A C 1
ATOM 665 O O . THR A 1 83 ? -12.494 -5.462 13.942 1.00 88.06 83 THR A O 1
ATOM 668 N N . SER A 1 84 ? -13.840 -6.985 14.891 1.00 86.88 84 SER A N 1
ATOM 669 C CA . SER A 1 84 ? -15.064 -6.177 14.757 1.00 86.88 84 SER A CA 1
ATOM 670 C C . SER A 1 84 ? -15.085 -4.980 15.720 1.00 86.88 84 SER A C 1
ATOM 672 O O . SER A 1 84 ? -14.369 -4.965 16.723 1.00 86.88 84 SER A O 1
ATOM 674 N N . ASP A 1 85 ? -15.899 -3.952 15.441 1.00 85.00 85 ASP A N 1
ATOM 675 C CA . ASP A 1 85 ? -16.018 -2.779 16.333 1.00 85.00 85 ASP A CA 1
ATOM 676 C C . ASP A 1 85 ? -16.496 -3.186 17.732 1.00 85.00 85 ASP A C 1
ATOM 678 O O . ASP A 1 85 ? -16.010 -2.678 18.741 1.00 85.00 85 ASP A O 1
ATOM 682 N N . GLN A 1 86 ? -17.396 -4.166 17.791 1.00 81.69 86 GLN A N 1
ATOM 683 C CA . GLN A 1 86 ? -17.908 -4.716 19.038 1.00 81.69 86 GLN A CA 1
ATOM 684 C C . GLN A 1 86 ? -16.836 -5.492 19.812 1.00 81.69 86 GLN A C 1
ATOM 686 O O . GLN A 1 86 ? -16.733 -5.339 21.028 1.00 81.69 86 GLN A O 1
ATOM 691 N N . GLN A 1 87 ? -16.018 -6.303 19.132 1.00 83.44 87 GLN A N 1
ATOM 692 C CA . GLN A 1 87 ? -14.900 -7.002 19.774 1.00 83.44 87 GLN A CA 1
ATOM 693 C C . GLN A 1 87 ? -13.852 -6.014 20.306 1.00 83.44 87 GLN A C 1
ATOM 695 O O . GLN A 1 87 ? -13.335 -6.197 21.410 1.00 83.44 87 GLN A O 1
ATOM 700 N N . LEU A 1 88 ? -13.574 -4.934 19.569 1.00 84.38 88 LEU A N 1
ATOM 701 C CA . LEU A 1 88 ? -12.698 -3.859 20.035 1.00 84.38 88 LEU A CA 1
ATOM 702 C C . LEU A 1 88 ? -13.271 -3.150 21.268 1.00 84.38 88 LEU A C 1
ATOM 704 O O . LEU A 1 88 ? -12.553 -3.005 22.262 1.00 84.38 88 LEU A O 1
ATOM 708 N N . GLU A 1 89 ? -14.550 -2.763 21.249 1.00 85.62 89 GLU A N 1
ATOM 709 C CA . GLU A 1 89 ? -15.219 -2.163 22.412 1.00 85.62 89 GLU A CA 1
ATOM 710 C C . GLU A 1 89 ? -15.135 -3.101 23.620 1.00 85.62 89 GLU A C 1
ATOM 712 O O . GLU A 1 89 ? -14.692 -2.697 24.691 1.00 85.62 89 GLU A O 1
ATOM 717 N N . TRP A 1 90 ? -15.456 -4.381 23.437 1.00 84.38 90 TRP A N 1
ATOM 718 C CA . TRP A 1 90 ? -15.388 -5.381 24.497 1.00 84.38 90 TRP A CA 1
ATOM 719 C C . TRP A 1 90 ? -13.978 -5.544 25.082 1.00 84.38 90 TRP A C 1
ATOM 721 O O . TRP A 1 90 ? -13.795 -5.587 26.304 1.00 84.38 90 TRP A O 1
ATOM 731 N N . SER A 1 91 ? -12.962 -5.620 24.220 1.00 84.12 91 SER A N 1
ATOM 732 C CA . SER A 1 91 ? -11.573 -5.827 24.640 1.00 84.12 91 SER A CA 1
ATOM 733 C C . SER A 1 91 ? -11.018 -4.649 25.446 1.00 84.12 91 SER A C 1
ATOM 735 O O . SER A 1 91 ? -10.243 -4.861 26.377 1.00 84.12 91 SER A O 1
ATOM 737 N N . THR A 1 92 ? -11.466 -3.429 25.139 1.00 84.50 92 THR A N 1
ATOM 738 C CA . THR A 1 92 ? -10.989 -2.182 25.760 1.00 84.50 92 THR A CA 1
ATOM 739 C C . THR A 1 92 ? -11.883 -1.671 26.895 1.00 84.50 92 THR A C 1
ATOM 741 O O . THR A 1 92 ? -11.455 -0.810 27.663 1.00 84.50 92 THR A O 1
ATOM 744 N N . ALA A 1 93 ? -13.104 -2.197 27.025 1.00 87.62 93 ALA A N 1
ATOM 745 C CA . ALA A 1 93 ? -14.068 -1.811 28.049 1.00 87.62 93 ALA A CA 1
ATOM 746 C C . ALA A 1 93 ? -13.612 -2.167 29.476 1.00 87.62 93 ALA A C 1
ATOM 748 O O . ALA A 1 93 ? -12.990 -3.207 29.707 1.00 87.62 93 ALA A O 1
ATOM 749 N N . SER A 1 94 ? -13.986 -1.319 30.445 1.00 91.56 94 SER A N 1
ATOM 750 C CA . SER A 1 94 ? -13.886 -1.647 31.874 1.00 91.56 94 SER A CA 1
ATOM 751 C C . SER A 1 94 ? -14.858 -2.768 32.251 1.00 91.56 94 SER A C 1
ATOM 753 O O . SER A 1 94 ? -15.799 -3.059 31.509 1.00 91.56 94 SER A O 1
ATOM 755 N N . ASP A 1 95 ? -14.671 -3.377 33.422 1.00 90.94 95 ASP A N 1
ATOM 756 C CA . ASP A 1 95 ? -15.544 -4.458 33.892 1.00 90.94 95 ASP A CA 1
ATOM 757 C C . ASP A 1 95 ? -17.001 -3.992 34.075 1.00 90.94 95 ASP A C 1
ATOM 759 O O . ASP A 1 95 ? -17.937 -4.732 33.750 1.00 90.94 95 ASP A O 1
ATOM 763 N N . GLU A 1 96 ? -17.223 -2.741 34.499 1.00 90.88 96 GLU A N 1
ATOM 764 C CA . GLU A 1 96 ? -18.565 -2.150 34.555 1.00 90.88 96 GLU A CA 1
ATOM 765 C C . GLU A 1 96 ? -19.176 -2.029 33.157 1.00 90.88 96 GLU A C 1
ATOM 767 O O . GLU A 1 96 ? -20.316 -2.436 32.937 1.00 90.88 96 GLU A O 1
ATOM 772 N N . ARG A 1 97 ? -18.405 -1.529 32.184 1.00 89.69 97 ARG A N 1
ATOM 773 C CA . ARG A 1 97 ? -18.882 -1.360 30.809 1.00 89.69 97 ARG A CA 1
ATOM 774 C C . ARG A 1 97 ? -19.156 -2.703 30.132 1.00 89.69 97 ARG A C 1
ATOM 776 O O . ARG A 1 97 ? -20.155 -2.835 29.432 1.00 89.69 97 ARG A O 1
ATOM 783 N N . ARG A 1 98 ? -18.327 -3.721 30.372 1.00 87.31 98 ARG A N 1
ATOM 784 C CA . ARG A 1 98 ? -18.585 -5.097 29.913 1.00 87.31 98 ARG A CA 1
ATOM 785 C C . ARG A 1 98 ? -19.887 -5.638 30.491 1.00 87.31 98 ARG A C 1
ATOM 787 O O . ARG A 1 98 ? -20.704 -6.168 29.748 1.00 87.31 98 ARG A O 1
ATOM 794 N N . SER A 1 99 ? -20.128 -5.405 31.781 1.00 87.62 99 SER A N 1
ATOM 795 C CA . SER A 1 99 ? -21.381 -5.795 32.436 1.00 87.62 99 SER A CA 1
ATOM 796 C C . SER A 1 99 ? -22.600 -5.092 31.822 1.00 87.62 99 SER A C 1
ATOM 798 O O . SER A 1 99 ? -23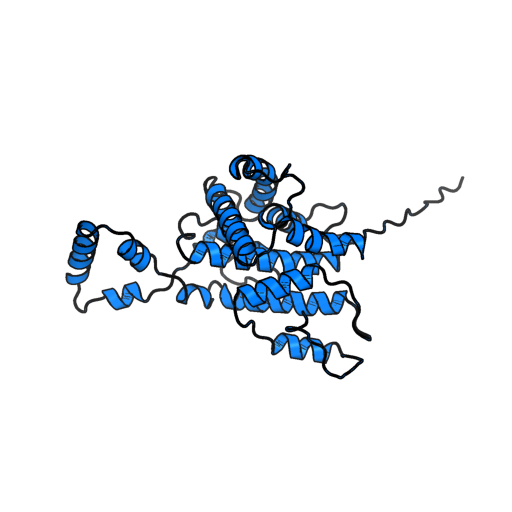.662 -5.695 31.680 1.00 87.62 99 SER A O 1
ATOM 800 N N . GLU A 1 100 ? -22.483 -3.821 31.426 1.00 89.19 100 GLU A N 1
ATOM 801 C CA . GLU A 1 100 ? -23.544 -3.110 30.696 1.00 89.19 100 GLU A CA 1
ATOM 802 C C . GLU A 1 100 ? -23.804 -3.704 29.310 1.00 89.19 100 GLU A C 1
ATOM 804 O O . GLU A 1 100 ? -24.963 -3.883 28.929 1.00 89.19 100 GLU A O 1
ATOM 809 N N . ILE A 1 101 ? -22.737 -4.011 28.568 1.00 85.38 101 ILE A N 1
ATOM 810 C CA . ILE A 1 101 ? -22.810 -4.625 27.239 1.00 85.38 101 ILE A CA 1
ATOM 811 C C . ILE A 1 101 ? -23.484 -6.002 27.334 1.00 85.38 101 ILE A C 1
ATOM 813 O O . ILE A 1 101 ? -24.411 -6.288 26.576 1.00 85.38 101 ILE A O 1
ATOM 817 N N . ASP A 1 102 ? -23.101 -6.821 28.315 1.00 85.69 102 ASP A N 1
ATOM 818 C CA . ASP A 1 102 ? -23.731 -8.118 28.580 1.00 85.69 102 ASP A CA 1
ATOM 819 C C . ASP A 1 102 ? -25.222 -7.965 28.894 1.00 85.69 102 ASP A C 1
ATOM 821 O O . ASP A 1 102 ? -26.071 -8.612 28.280 1.00 85.69 102 ASP A O 1
ATOM 825 N N . ASN A 1 103 ? -25.564 -7.043 29.797 1.00 86.94 103 ASN A N 1
ATOM 826 C CA . ASN A 1 103 ? -26.951 -6.755 30.164 1.00 86.94 103 ASN A CA 1
ATOM 827 C C . ASN A 1 103 ? -27.788 -6.198 29.006 1.00 86.94 103 ASN A C 1
ATOM 829 O O . ASN A 1 103 ? -29.020 -6.257 29.059 1.00 86.94 103 ASN A O 1
ATOM 833 N N . PHE A 1 104 ? -27.159 -5.608 27.990 1.00 85.50 104 PHE A N 1
ATOM 834 C CA . PHE A 1 104 ? -27.834 -5.184 26.772 1.00 85.50 104 PHE A CA 1
ATOM 835 C C . PHE A 1 104 ? -28.164 -6.385 25.879 1.00 85.50 104 PHE A C 1
ATOM 837 O O . PHE A 1 104 ? -29.315 -6.518 25.461 1.00 85.50 104 PHE A O 1
ATOM 844 N N . TYR A 1 105 ? -27.202 -7.281 25.636 1.00 82.56 105 TYR A N 1
ATOM 845 C CA . TYR A 1 105 ? -27.400 -8.445 24.763 1.00 82.56 105 TYR A CA 1
ATOM 846 C C . TYR A 1 105 ? -28.335 -9.502 25.350 1.00 82.56 105 TYR A C 1
ATOM 848 O O . TYR A 1 105 ? -29.145 -10.062 24.615 1.00 82.56 105 TYR A O 1
ATOM 856 N N . LEU A 1 106 ? -28.334 -9.679 26.675 1.00 83.38 106 LEU A N 1
ATOM 857 C CA . LEU A 1 106 ? -29.263 -10.568 27.388 1.00 83.38 106 LEU A CA 1
ATOM 858 C C . LEU A 1 106 ? -30.752 -10.209 27.197 1.00 83.38 106 LEU A C 1
ATOM 860 O O . LEU A 1 106 ? -31.622 -10.976 27.598 1.00 83.38 106 LEU A O 1
ATOM 864 N N . ARG A 1 107 ? -31.072 -9.047 26.609 1.00 85.38 107 ARG A N 1
ATOM 865 C CA . ARG A 1 107 ? -32.455 -8.611 26.337 1.00 85.38 107 ARG A CA 1
ATOM 866 C C . ARG A 1 107 ? -33.045 -9.197 25.054 1.00 85.38 107 ARG A C 1
ATOM 868 O O . ARG A 1 107 ? -34.232 -8.990 24.807 1.00 85.38 107 ARG A O 1
ATOM 875 N N . PHE A 1 108 ? -32.245 -9.872 24.232 1.00 81.50 108 PHE A N 1
ATOM 876 C CA . PHE A 1 108 ? -32.678 -10.446 22.961 1.00 81.50 108 PHE A CA 1
ATOM 877 C C . PHE A 1 108 ? -32.747 -11.977 23.053 1.00 81.50 108 PHE A C 1
ATOM 879 O O . PHE A 1 108 ? -31.816 -12.613 23.539 1.00 81.50 108 PHE A O 1
ATOM 886 N N . GLU A 1 109 ? -33.840 -12.566 22.556 1.00 81.94 109 GLU A N 1
ATOM 887 C CA . GLU A 1 109 ? -33.987 -14.016 22.370 1.00 81.94 109 GLU A CA 1
ATOM 888 C C . GLU A 1 109 ? -34.230 -14.330 20.879 1.00 81.94 109 GLU A C 1
ATOM 890 O O . GLU A 1 109 ? -35.201 -13.823 20.308 1.00 81.94 109 GLU A O 1
ATOM 895 N N . PRO A 1 110 ? -33.395 -15.167 20.229 1.00 78.69 110 PRO A N 1
ATOM 896 C CA . PRO A 1 110 ? -32.175 -15.785 20.759 1.00 78.69 110 PRO A CA 1
ATOM 897 C C . PRO A 1 110 ? -31.060 -14.759 21.006 1.00 78.69 110 PRO A C 1
ATOM 899 O O . PRO A 1 110 ? -31.101 -13.662 20.455 1.00 78.69 110 PRO A O 1
ATOM 902 N N . ASP A 1 111 ? -30.055 -15.136 21.803 1.00 75.69 111 ASP A N 1
ATOM 903 C CA . ASP A 1 111 ? -28.856 -14.317 22.006 1.00 75.69 111 ASP A CA 1
ATOM 904 C C . ASP A 1 111 ? -28.189 -14.027 20.650 1.00 75.69 111 ASP A C 1
ATOM 906 O O . ASP A 1 111 ? -27.671 -14.921 19.972 1.00 75.69 111 ASP A O 1
ATOM 910 N N . ILE A 1 112 ? -28.246 -12.760 20.240 1.00 75.94 112 ILE A N 1
ATOM 911 C CA . ILE A 1 112 ? -27.714 -12.281 18.962 1.00 75.94 112 ILE A CA 1
ATOM 912 C C . ILE A 1 112 ? -26.246 -11.868 19.053 1.00 75.94 112 ILE A C 1
ATOM 914 O O . ILE A 1 112 ? -25.679 -11.440 18.049 1.00 75.94 112 ILE A O 1
ATOM 918 N N . ARG A 1 113 ? -25.610 -11.995 20.223 1.00 74.75 113 ARG A N 1
ATOM 919 C CA . ARG A 1 113 ? -24.220 -11.591 20.442 1.00 74.75 113 ARG A CA 1
ATOM 920 C C . ARG A 1 113 ? -23.276 -12.235 19.437 1.00 74.75 113 ARG A C 1
ATOM 922 O O . ARG A 1 113 ? -22.573 -11.518 18.740 1.00 74.75 113 ARG A O 1
ATOM 929 N N . ASN A 1 114 ? -23.349 -13.554 19.263 1.00 69.88 114 ASN A N 1
ATOM 930 C CA . ASN A 1 114 ? -22.529 -14.279 18.283 1.00 69.88 114 ASN A CA 1
ATOM 931 C C . ASN A 1 114 ? -22.775 -13.816 16.835 1.00 69.88 114 ASN A C 1
ATOM 933 O O . ASN A 1 114 ? -21.883 -13.892 15.993 1.00 69.88 114 ASN A O 1
ATOM 937 N N . LEU A 1 115 ? -23.988 -13.341 16.540 1.00 65.62 115 LEU A N 1
ATOM 938 C CA . LEU A 1 115 ? -24.384 -12.880 15.210 1.00 65.62 115 LEU A CA 1
ATOM 939 C C . LEU A 1 115 ? -23.816 -11.488 14.896 1.00 65.62 115 LEU A C 1
ATOM 941 O O . LEU A 1 115 ? -23.554 -11.181 13.737 1.00 65.62 115 LEU A O 1
ATOM 945 N N . LEU A 1 116 ? -23.606 -10.669 15.928 1.00 65.88 116 LEU A N 1
ATOM 946 C CA . LEU A 1 116 ? -23.030 -9.328 15.824 1.00 65.88 116 LEU A CA 1
ATOM 947 C C . LEU A 1 116 ? -21.504 -9.333 16.019 1.00 65.88 116 LEU A C 1
ATOM 949 O O . LEU A 1 116 ? -20.796 -8.585 15.351 1.00 65.88 116 LEU A O 1
ATOM 953 N N . GLU A 1 117 ? -20.978 -10.241 16.845 1.00 66.25 117 GLU A N 1
ATOM 954 C CA . GLU A 1 117 ? -19.538 -10.441 17.046 1.00 66.25 117 GLU A CA 1
ATOM 955 C C . GLU A 1 117 ? -18.853 -11.081 15.836 1.00 66.25 117 GLU A C 1
ATOM 957 O O . GLU A 1 117 ? -17.669 -10.831 15.620 1.00 66.25 117 GLU A O 1
ATOM 962 N N . GLY A 1 118 ? -19.582 -11.874 15.042 1.00 62.53 118 GLY A N 1
ATOM 963 C CA . GLY A 1 118 ? -19.072 -12.507 13.822 1.00 62.53 118 GLY A CA 1
ATOM 964 C C . GLY A 1 118 ? -19.007 -11.589 12.595 1.00 62.53 118 GLY A C 1
ATOM 965 O O . GLY A 1 118 ? -18.553 -12.025 11.538 1.00 62.53 118 GLY A O 1
ATOM 966 N N . GLY A 1 119 ? -19.480 -10.343 12.699 1.00 70.31 119 GLY A N 1
ATOM 967 C CA . GLY A 1 119 ? -19.420 -9.375 11.607 1.00 70.31 119 GLY A CA 1
ATOM 968 C C . GLY A 1 119 ? -18.024 -8.771 11.482 1.00 70.31 119 GLY A C 1
ATOM 969 O O . GLY A 1 119 ? -17.581 -8.065 12.383 1.00 70.31 119 GLY A O 1
ATOM 970 N N . GLY A 1 120 ? -17.348 -9.017 10.360 1.00 82.06 120 GLY A N 1
ATOM 971 C CA . GLY A 1 120 ? -16.111 -8.323 10.005 1.00 82.06 120 GLY A CA 1
ATOM 972 C C . GLY A 1 120 ? -16.272 -6.796 9.955 1.00 82.06 120 GLY A C 1
ATOM 973 O O . GLY A 1 120 ? -17.383 -6.259 9.976 1.00 82.06 120 GLY A O 1
ATOM 974 N N . ALA A 1 121 ? -15.160 -6.070 9.880 1.00 87.81 121 ALA A N 1
ATOM 975 C CA . ALA A 1 121 ? -15.171 -4.611 9.883 1.00 87.81 121 ALA A CA 1
ATOM 976 C C . ALA A 1 121 ? -15.048 -4.038 8.462 1.00 87.81 121 ALA A C 1
ATOM 978 O O . ALA A 1 121 ? -14.168 -4.440 7.703 1.00 87.81 121 ALA A O 1
ATOM 979 N N . HIS A 1 122 ? -15.870 -3.036 8.123 1.00 89.19 122 HIS A N 1
ATOM 980 C CA . HIS A 1 122 ? -15.836 -2.370 6.815 1.00 89.19 122 HIS A CA 1
ATOM 981 C C . HIS A 1 122 ? -15.616 -0.854 6.925 1.00 89.19 122 HIS A C 1
ATOM 983 O O . HIS A 1 122 ? -16.291 -0.203 7.728 1.00 89.19 122 HIS A O 1
ATOM 989 N N . PRO A 1 123 ? -14.746 -0.262 6.084 1.00 89.56 123 PRO A N 1
ATOM 990 C CA . PRO A 1 123 ? -14.603 1.183 6.011 1.00 89.56 123 PRO A CA 1
ATOM 991 C C . PRO A 1 123 ? -15.786 1.827 5.279 1.00 89.56 123 PRO A C 1
ATOM 993 O O . PRO A 1 123 ? -16.501 1.220 4.472 1.00 89.56 123 PRO A O 1
ATOM 996 N N . LYS A 1 124 ? -15.952 3.129 5.485 1.00 86.81 124 LYS A N 1
ATOM 997 C CA . LYS A 1 124 ? -16.847 3.980 4.707 1.00 86.81 124 LYS A CA 1
ATOM 998 C C . LYS A 1 124 ? -16.270 4.205 3.314 1.00 86.81 124 LYS A C 1
ATOM 1000 O O . LYS A 1 124 ? -15.500 5.128 3.070 1.00 86.81 124 LYS A O 1
ATOM 1005 N N . PHE A 1 125 ? -16.773 3.443 2.350 1.00 85.12 125 PHE A N 1
ATOM 1006 C CA . PHE A 1 125 ? -16.429 3.602 0.931 1.00 85.12 125 PHE A CA 1
ATOM 1007 C C . PHE A 1 125 ? -16.887 4.923 0.290 1.00 85.12 125 PHE A C 1
ATOM 1009 O O . PHE A 1 125 ? -16.647 5.125 -0.890 1.00 85.12 125 PHE A O 1
ATOM 1016 N N . ALA A 1 126 ? -17.554 5.827 1.015 1.00 80.75 126 ALA A N 1
ATOM 1017 C CA . ALA A 1 126 ? -18.029 7.098 0.457 1.00 80.75 126 ALA A CA 1
ATOM 1018 C C . ALA A 1 126 ? -16.890 8.000 -0.061 1.00 80.75 126 ALA A C 1
ATOM 1020 O O . ALA A 1 126 ? -17.126 8.836 -0.928 1.00 80.75 126 ALA A O 1
ATOM 1021 N N . TYR A 1 127 ? -15.671 7.820 0.461 1.00 70.81 127 TYR A N 1
ATOM 1022 C CA . TYR A 1 127 ? -14.479 8.568 0.051 1.00 70.81 127 TYR A CA 1
ATOM 1023 C C . TYR A 1 127 ? -13.727 7.929 -1.123 1.00 70.81 127 TYR A C 1
ATOM 1025 O O . TYR A 1 127 ? -12.974 8.613 -1.808 1.00 70.81 127 TYR A O 1
ATOM 1033 N N . ALA A 1 128 ? -13.948 6.638 -1.377 1.00 69.38 128 ALA A N 1
ATOM 1034 C CA . ALA A 1 128 ? -13.419 5.943 -2.538 1.00 69.38 128 ALA A CA 1
ATOM 1035 C C . ALA A 1 128 ? -14.415 6.091 -3.697 1.00 69.38 128 ALA A C 1
ATOM 1037 O O . ALA A 1 128 ? -15.550 5.618 -3.628 1.00 69.38 128 ALA A O 1
ATOM 1038 N N . SER A 1 129 ? -14.024 6.800 -4.753 1.00 55.09 129 SER A N 1
ATOM 1039 C CA . SER A 1 129 ? -14.896 7.117 -5.886 1.00 55.09 129 SER A CA 1
ATOM 1040 C C . SER A 1 129 ? -15.519 5.844 -6.497 1.00 55.09 129 SER A C 1
ATOM 1042 O O . SER A 1 129 ? -14.818 4.972 -6.991 1.00 55.09 129 SER A O 1
ATOM 1044 N N . SER A 1 130 ? -16.855 5.771 -6.473 1.00 51.88 130 SER A N 1
ATOM 1045 C CA . SER A 1 130 ? -17.731 4.684 -6.951 1.00 51.88 130 SER A CA 1
ATOM 1046 C C . SER A 1 130 ? -17.479 3.284 -6.351 1.00 51.88 130 SER A C 1
ATOM 1048 O O . SER A 1 130 ? -16.502 2.605 -6.640 1.00 51.88 130 SER A O 1
ATOM 1050 N N . ARG A 1 131 ? -18.459 2.791 -5.580 1.00 53.47 131 ARG A N 1
ATOM 1051 C CA . ARG A 1 131 ? -18.518 1.417 -5.035 1.00 53.47 131 ARG A CA 1
ATOM 1052 C C . ARG A 1 131 ? -18.466 0.298 -6.093 1.00 53.47 131 ARG A C 1
ATOM 1054 O O . ARG A 1 131 ? -18.387 -0.860 -5.701 1.00 53.47 131 ARG A O 1
ATOM 1061 N N . ALA A 1 132 ? -18.600 0.620 -7.381 1.00 49.94 132 ALA A N 1
ATOM 1062 C CA . ALA A 1 132 ? -18.947 -0.357 -8.407 1.00 49.94 132 ALA A CA 1
ATOM 1063 C C . ALA A 1 132 ? -17.742 -1.041 -9.068 1.00 49.94 132 ALA A C 1
ATOM 1065 O O . ALA A 1 132 ? -17.824 -2.239 -9.281 1.00 49.94 132 ALA A O 1
ATOM 1066 N N . ASP A 1 133 ? -16.624 -0.359 -9.335 1.00 57.62 133 ASP A N 1
ATOM 1067 C CA . ASP A 1 133 ? -15.589 -0.927 -10.216 1.00 57.62 133 ASP A CA 1
ATOM 1068 C C . ASP A 1 133 ? -14.185 -0.391 -9.887 1.00 57.62 133 ASP A C 1
ATOM 1070 O O . ASP A 1 133 ? -13.565 0.334 -10.669 1.00 57.62 133 ASP A O 1
ATOM 1074 N N . VAL A 1 134 ? -13.656 -0.734 -8.709 1.00 78.06 134 VAL A N 1
ATOM 1075 C CA . VAL A 1 134 ? -12.240 -0.462 -8.416 1.00 78.06 134 VAL A CA 1
ATOM 1076 C C . VAL A 1 134 ? -11.399 -1.416 -9.255 1.00 78.06 134 VAL A C 1
ATOM 1078 O O . VAL A 1 134 ? -11.250 -2.584 -8.920 1.00 78.06 134 VAL A O 1
ATOM 1081 N N . LEU A 1 135 ? -10.847 -0.930 -10.365 1.00 87.31 135 LEU A N 1
ATOM 1082 C CA . LEU A 1 135 ? -9.930 -1.736 -11.165 1.00 87.31 135 LEU A CA 1
ATOM 1083 C C . LEU A 1 135 ? -8.648 -2.021 -10.364 1.00 87.31 135 LEU A C 1
ATOM 1085 O O . LEU A 1 135 ? -8.128 -1.099 -9.727 1.00 87.31 135 LEU A O 1
ATOM 1089 N N . PRO A 1 136 ? -8.065 -3.235 -10.460 1.00 90.19 136 PRO A N 1
ATOM 1090 C CA . PRO A 1 136 ? -6.822 -3.572 -9.764 1.00 90.19 136 PRO A CA 1
ATOM 1091 C C . PRO A 1 136 ? -5.699 -2.546 -9.984 1.00 90.19 136 PRO A C 1
ATOM 1093 O O . PRO A 1 136 ? -4.987 -2.177 -9.057 1.00 90.19 136 PRO A O 1
ATOM 1096 N N . ALA A 1 137 ? -5.586 -1.994 -11.193 1.00 88.56 137 ALA A N 1
ATOM 1097 C CA . ALA A 1 137 ? -4.573 -0.993 -11.533 1.00 88.56 137 ALA A CA 1
ATOM 1098 C C . ALA A 1 137 ? -4.667 0.328 -10.733 1.00 88.56 137 ALA A C 1
ATOM 1100 O O . ALA A 1 137 ? -3.757 1.150 -10.807 1.00 88.56 137 ALA A O 1
ATOM 1101 N N . HIS A 1 138 ? -5.753 0.558 -9.989 1.00 90.38 138 HIS A N 1
ATOM 1102 C CA . HIS A 1 138 ? -5.971 1.761 -9.181 1.00 90.38 138 HIS A CA 1
ATOM 1103 C C . HIS A 1 138 ? -5.978 1.481 -7.673 1.00 90.38 138 HIS A C 1
ATOM 1105 O O . HIS A 1 138 ? -6.420 2.329 -6.893 1.00 90.38 138 HIS A O 1
ATOM 1111 N N . MET A 1 139 ? -5.483 0.315 -7.242 1.00 93.88 139 MET A N 1
ATOM 1112 C CA . MET A 1 139 ? -5.523 -0.082 -5.834 1.00 93.88 139 MET A CA 1
ATOM 1113 C C . MET A 1 139 ? -4.786 0.880 -4.900 1.00 93.88 139 MET A C 1
ATOM 1115 O O . MET A 1 139 ? -5.269 1.119 -3.800 1.00 93.88 139 MET A O 1
ATOM 1119 N N . HIS A 1 140 ? -3.676 1.490 -5.317 1.00 95.56 140 HIS A N 1
ATOM 1120 C CA . HIS A 1 140 ? -2.971 2.489 -4.502 1.00 95.56 140 HIS A CA 1
ATOM 1121 C C . HIS A 1 140 ? -3.833 3.724 -4.235 1.00 95.56 140 HIS A C 1
ATOM 1123 O O . HIS A 1 140 ? -3.909 4.174 -3.097 1.00 95.56 140 HIS A O 1
ATOM 1129 N N . ARG A 1 141 ? -4.545 4.234 -5.250 1.00 93.94 141 ARG A N 1
ATOM 1130 C CA . ARG A 1 141 ? -5.463 5.376 -5.095 1.00 93.94 141 ARG A CA 1
ATOM 1131 C C . ARG A 1 141 ? -6.658 5.010 -4.229 1.00 93.94 141 ARG A C 1
ATOM 1133 O O . ARG A 1 141 ? -7.066 5.791 -3.376 1.00 93.94 141 ARG A O 1
ATOM 1140 N N . PHE A 1 142 ? -7.210 3.819 -4.448 1.00 93.50 142 PHE A N 1
ATOM 1141 C CA . PHE A 1 142 ? -8.332 3.314 -3.671 1.00 93.50 142 PHE A CA 1
ATOM 1142 C C . PHE A 1 142 ? -7.966 3.172 -2.191 1.00 93.50 142 PHE A C 1
ATOM 1144 O O . PHE A 1 142 ? -8.635 3.754 -1.342 1.00 93.50 142 PHE A O 1
ATOM 1151 N N . 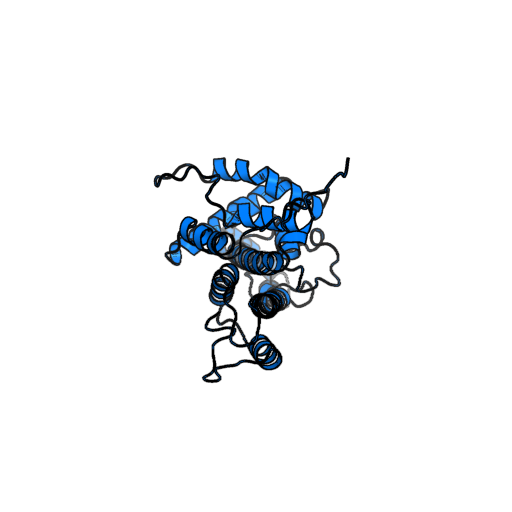LEU A 1 143 ? -6.869 2.475 -1.881 1.00 95.12 143 LEU A N 1
ATOM 1152 C CA . LEU A 1 143 ? -6.376 2.311 -0.512 1.00 95.12 143 LEU A CA 1
ATOM 1153 C C . LEU A 1 143 ? -6.027 3.657 0.122 1.00 95.12 143 LEU A C 1
ATOM 1155 O O . LEU A 1 143 ? -6.343 3.874 1.291 1.00 95.12 143 LEU A O 1
ATOM 1159 N N . PHE A 1 144 ? -5.443 4.585 -0.640 1.00 94.69 144 PHE A N 1
ATOM 1160 C CA . PHE A 1 144 ? -5.178 5.939 -0.162 1.00 94.69 144 PHE A CA 1
ATOM 1161 C C . PHE A 1 144 ? -6.483 6.652 0.228 1.00 94.69 144 PHE A C 1
ATOM 1163 O O . PHE A 1 144 ? -6.589 7.193 1.326 1.00 94.69 144 PHE A O 1
ATOM 1170 N N . ALA A 1 145 ? -7.513 6.576 -0.620 1.00 92.56 145 ALA A N 1
ATOM 1171 C CA . ALA A 1 145 ? -8.827 7.163 -0.363 1.00 92.56 145 ALA A CA 1
ATOM 1172 C C . ALA A 1 145 ? -9.564 6.524 0.828 1.00 92.56 145 ALA A C 1
ATOM 1174 O O . ALA A 1 145 ? -10.371 7.187 1.480 1.00 92.56 145 ALA A O 1
ATOM 1175 N N . LEU A 1 146 ? -9.294 5.257 1.158 1.00 92.19 146 LEU A N 1
ATOM 1176 C CA . LEU A 1 146 ? -9.840 4.652 2.376 1.00 92.19 146 LEU A CA 1
ATOM 1177 C C . LEU A 1 146 ? -9.247 5.288 3.645 1.00 92.19 146 LEU A C 1
ATOM 1179 O O . LEU A 1 146 ? -9.943 5.373 4.660 1.00 92.19 146 LEU A O 1
ATOM 1183 N N . GLY A 1 147 ? -8.012 5.804 3.592 1.00 91.88 147 GLY A N 1
ATOM 1184 C CA . GLY A 1 147 ? -7.350 6.510 4.703 1.00 91.88 147 GLY A CA 1
ATOM 1185 C C . GLY A 1 147 ? -8.151 7.688 5.273 1.00 91.88 147 GLY A C 1
ATOM 1186 O O . GLY A 1 147 ? -7.907 8.145 6.389 1.00 91.88 147 GLY A O 1
ATOM 1187 N N . MET A 1 148 ? -9.160 8.142 4.532 1.00 89.75 148 MET A N 1
ATOM 1188 C CA . MET A 1 148 ? -10.069 9.223 4.898 1.00 89.75 148 MET A CA 1
ATOM 1189 C C . MET A 1 148 ? -11.119 8.819 5.943 1.00 89.75 148 MET A C 1
ATOM 1191 O O . MET A 1 148 ? -11.701 9.697 6.582 1.00 89.75 148 MET A O 1
ATOM 1195 N N . ASP A 1 149 ? -11.363 7.519 6.149 1.00 90.25 149 ASP A N 1
ATOM 1196 C CA . ASP A 1 149 ? -12.266 7.036 7.197 1.00 90.25 149 ASP A CA 1
ATOM 1197 C C . ASP A 1 149 ? -11.574 6.961 8.564 1.00 90.25 149 ASP A C 1
ATOM 1199 O O . ASP A 1 149 ? -11.120 5.915 9.021 1.00 90.25 149 ASP A O 1
ATOM 1203 N N . GLU A 1 150 ? -11.511 8.101 9.243 1.00 87.75 150 GLU A N 1
ATOM 1204 C CA . GLU A 1 150 ? -10.789 8.262 10.509 1.00 87.75 150 GLU A CA 1
ATOM 1205 C C . GLU A 1 150 ? -11.174 7.291 11.632 1.00 87.75 150 GLU A C 1
ATOM 1207 O O . GLU A 1 150 ? -10.347 7.009 12.504 1.00 87.75 150 GLU A O 1
ATOM 1212 N N . ASN A 1 151 ? -12.411 6.789 11.612 1.00 87.38 151 ASN A N 1
ATOM 1213 C CA . ASN A 1 151 ? -12.960 5.961 12.682 1.00 87.38 151 ASN A CA 1
ATOM 1214 C C . ASN A 1 151 ? -12.663 4.475 12.469 1.00 87.38 151 ASN A C 1
ATOM 1216 O O . ASN A 1 151 ? -12.707 3.702 13.420 1.00 87.38 151 ASN A O 1
ATOM 1220 N N . PHE A 1 152 ? -12.346 4.078 11.237 1.00 90.31 152 PHE A N 1
ATOM 1221 C CA . PHE A 1 152 ? -12.134 2.678 10.893 1.00 90.31 152 PHE A CA 1
ATOM 1222 C C . PHE A 1 152 ? -10.746 2.168 11.298 1.00 90.31 152 PHE A C 1
ATOM 1224 O O . PHE A 1 152 ? -10.591 0.999 11.649 1.00 90.31 152 PHE A O 1
ATOM 1231 N N . TRP A 1 153 ? -9.738 3.044 11.279 1.00 92.56 153 TRP A N 1
ATOM 1232 C CA . TRP A 1 153 ? -8.327 2.687 11.444 1.00 92.56 153 TRP A CA 1
ATOM 1233 C C . TRP A 1 153 ? -7.908 2.549 12.908 1.00 92.56 153 TRP A C 1
ATOM 1235 O O . TRP A 1 153 ? -7.257 3.424 13.492 1.00 92.56 153 TRP A O 1
ATOM 1245 N N . VAL A 1 154 ? -8.299 1.420 13.492 1.00 89.06 154 VAL A N 1
ATOM 1246 C CA . VAL A 1 154 ? -8.044 1.026 14.882 1.00 89.06 154 VAL A CA 1
ATOM 1247 C C . VAL A 1 154 ? -7.542 -0.420 14.950 1.00 89.06 154 VAL A C 1
ATOM 1249 O O . VAL A 1 154 ? -7.809 -1.212 14.050 1.00 89.06 154 VAL A O 1
ATOM 1252 N N . GLY A 1 155 ? -6.801 -0.760 16.009 1.00 86.62 155 GLY A N 1
ATOM 1253 C CA . GLY A 1 155 ? -6.295 -2.119 16.230 1.00 86.62 155 GLY A CA 1
ATOM 1254 C C . GLY A 1 155 ? -5.421 -2.648 15.083 1.00 86.62 155 GLY A C 1
ATOM 1255 O O . GLY A 1 155 ? -4.545 -1.946 14.575 1.00 86.62 155 GLY A O 1
ATOM 1256 N N . ASP A 1 156 ? -5.691 -3.887 14.677 1.00 89.25 156 ASP A N 1
ATOM 1257 C CA . ASP A 1 156 ? -5.039 -4.632 13.590 1.00 89.25 156 ASP A CA 1
ATOM 1258 C C . ASP A 1 156 ? -5.258 -4.017 12.196 1.00 89.25 156 ASP A C 1
ATOM 1260 O O . ASP A 1 156 ? -4.439 -4.181 11.284 1.00 89.25 156 ASP A O 1
ATOM 1264 N N . ARG A 1 157 ? -6.337 -3.246 12.038 1.00 93.19 157 ARG A N 1
ATOM 1265 C CA . ARG A 1 157 ? -6.759 -2.677 10.752 1.00 93.19 157 ARG A CA 1
ATOM 1266 C C . ARG A 1 157 ? -5.778 -1.633 10.229 1.00 93.19 157 ARG A C 1
ATOM 1268 O O . ARG A 1 157 ? -5.519 -1.578 9.030 1.00 93.19 157 ARG A O 1
ATOM 1275 N N . LEU A 1 158 ? -5.224 -0.806 11.124 1.00 94.56 158 LEU A N 1
ATOM 1276 C CA . LEU A 1 158 ? -4.315 0.286 10.756 1.00 94.56 158 LEU A CA 1
ATOM 1277 C C . LEU A 1 158 ? -3.016 -0.246 10.144 1.00 94.56 158 LEU A C 1
ATOM 1279 O O . LEU A 1 158 ? -2.604 0.243 9.097 1.00 94.56 158 LEU A O 1
ATOM 1283 N N . LEU A 1 159 ? -2.379 -1.231 10.785 1.00 94.06 159 LEU A N 1
ATOM 1284 C CA . LEU A 1 159 ? -1.125 -1.805 10.290 1.00 94.06 159 LEU A CA 1
ATOM 1285 C C . LEU A 1 159 ? -1.345 -2.551 8.971 1.00 94.06 159 LEU A C 1
ATOM 1287 O O . LEU A 1 159 ? -0.579 -2.360 8.031 1.00 94.06 159 LEU A O 1
ATOM 1291 N N . THR A 1 160 ? -2.419 -3.341 8.888 1.00 95.50 160 THR A N 1
ATOM 1292 C CA . THR A 1 160 ? -2.787 -4.070 7.667 1.00 95.50 160 THR A CA 1
ATOM 1293 C C . THR A 1 160 ? -2.956 -3.115 6.487 1.00 95.50 160 THR A C 1
ATOM 1295 O O . THR A 1 160 ? -2.345 -3.306 5.439 1.00 95.50 160 THR A O 1
ATOM 1298 N N . TRP A 1 161 ? -3.719 -2.035 6.675 1.00 96.38 161 TRP A N 1
ATOM 1299 C CA . TRP A 1 161 ? -3.886 -1.008 5.650 1.00 96.38 161 TRP A CA 1
ATOM 1300 C C . TRP A 1 161 ? -2.591 -0.266 5.326 1.00 96.38 161 TRP A C 1
ATOM 1302 O O . TRP A 1 161 ? -2.311 -0.041 4.152 1.00 96.38 161 TRP A O 1
ATOM 1312 N N . ALA A 1 162 ? -1.788 0.091 6.332 1.00 96.56 162 ALA A N 1
ATOM 1313 C CA . ALA A 1 162 ? -0.514 0.771 6.119 1.00 96.56 162 ALA A CA 1
ATOM 1314 C C . ALA A 1 162 ? 0.423 -0.057 5.231 1.00 96.56 162 ALA A C 1
ATOM 1316 O O . ALA A 1 162 ? 0.987 0.464 4.268 1.00 96.56 162 ALA A O 1
ATOM 1317 N N . LEU A 1 163 ? 0.546 -1.353 5.528 1.00 96.62 163 LEU A N 1
ATOM 1318 C CA . LEU A 1 163 ? 1.388 -2.276 4.777 1.00 96.62 163 LEU A CA 1
ATOM 1319 C C . LEU A 1 163 ? 0.851 -2.503 3.358 1.00 96.62 163 LEU A C 1
ATOM 1321 O O . LEU A 1 163 ? 1.621 -2.455 2.399 1.00 96.62 163 LEU A O 1
ATOM 1325 N N . ASP A 1 164 ? -0.460 -2.686 3.200 1.00 97.56 164 ASP A N 1
ATOM 1326 C CA . ASP A 1 164 ? -1.088 -2.887 1.890 1.00 97.56 164 ASP A CA 1
ATOM 1327 C C . ASP A 1 164 ? -1.035 -1.623 1.015 1.00 97.56 164 ASP A C 1
ATOM 1329 O O . ASP A 1 164 ? -0.781 -1.715 -0.187 1.00 97.56 164 ASP A O 1
ATOM 1333 N N . LEU A 1 165 ? -1.188 -0.429 1.599 1.00 97.94 165 LEU A N 1
ATOM 1334 C CA . LEU A 1 165 ? -1.026 0.842 0.890 1.00 97.94 165 LEU A CA 1
ATOM 1335 C C . LEU A 1 165 ? 0.431 1.066 0.463 1.00 97.94 165 LEU A C 1
ATOM 1337 O O . LEU A 1 165 ? 0.670 1.438 -0.687 1.00 97.94 165 LEU A O 1
ATOM 1341 N N . ALA A 1 166 ? 1.402 0.806 1.343 1.00 97.75 166 ALA A N 1
ATOM 1342 C CA . ALA A 1 166 ? 2.820 0.874 0.988 1.00 97.75 166 ALA A CA 1
ATOM 1343 C C . ALA A 1 166 ? 3.153 -0.118 -0.142 1.00 97.75 166 ALA A C 1
ATOM 1345 O O . ALA A 1 166 ? 3.788 0.240 -1.131 1.00 97.75 166 ALA A O 1
ATOM 1346 N N . THR A 1 167 ? 2.646 -1.348 -0.053 1.00 98.19 167 THR A N 1
ATOM 1347 C CA . THR A 1 167 ? 2.794 -2.389 -1.084 1.00 98.19 167 THR A CA 1
ATOM 1348 C C . THR A 1 167 ? 2.211 -1.949 -2.429 1.00 98.19 167 THR A C 1
ATOM 1350 O O . THR A 1 167 ? 2.871 -2.073 -3.463 1.00 98.19 167 THR A O 1
ATOM 1353 N N . ALA A 1 168 ? 1.003 -1.374 -2.423 1.00 98.12 168 ALA A N 1
ATOM 1354 C CA . ALA A 1 168 ? 0.386 -0.800 -3.615 1.00 98.12 168 ALA A CA 1
ATOM 1355 C C . ALA A 1 168 ? 1.235 0.339 -4.193 1.00 98.12 168 ALA A C 1
ATOM 1357 O O . ALA A 1 168 ? 1.418 0.417 -5.405 1.00 98.12 168 ALA A O 1
ATOM 1358 N N . GLY A 1 169 ? 1.775 1.194 -3.323 1.00 97.31 169 GLY A N 1
ATOM 1359 C CA . GLY A 1 169 ? 2.681 2.284 -3.663 1.00 97.31 169 GLY A CA 1
ATOM 1360 C C . GLY A 1 169 ? 3.923 1.822 -4.407 1.00 97.31 169 GLY A C 1
ATOM 1361 O O . GLY A 1 169 ? 4.210 2.326 -5.487 1.00 97.31 169 GLY A O 1
ATOM 1362 N N . LEU A 1 170 ? 4.629 0.834 -3.856 1.00 97.25 170 LEU A N 1
ATOM 1363 C CA . LEU A 1 170 ? 5.835 0.256 -4.454 1.00 97.25 170 LEU A CA 1
ATOM 1364 C C . LEU A 1 170 ? 5.555 -0.323 -5.844 1.00 97.25 170 LEU A C 1
ATOM 1366 O O . LEU A 1 170 ? 6.280 -0.022 -6.795 1.00 97.25 170 LEU A O 1
ATOM 1370 N N . ALA A 1 171 ? 4.472 -1.096 -5.981 1.00 97.00 171 ALA A N 1
ATOM 1371 C CA . ALA A 1 171 ? 4.057 -1.667 -7.260 1.00 97.00 171 ALA A CA 1
ATOM 1372 C C . ALA A 1 171 ? 3.651 -0.584 -8.278 1.00 97.00 171 ALA A C 1
ATOM 1374 O O . ALA A 1 171 ? 4.060 -0.648 -9.440 1.00 97.00 171 ALA A O 1
ATOM 1375 N N . ALA A 1 172 ? 2.899 0.433 -7.843 1.00 96.44 172 ALA A N 1
ATOM 1376 C CA . ALA A 1 172 ? 2.488 1.561 -8.678 1.00 96.44 172 ALA A CA 1
ATOM 1377 C C . ALA A 1 172 ? 3.693 2.363 -9.169 1.00 96.44 172 ALA A C 1
ATOM 1379 O O . ALA A 1 172 ? 3.790 2.677 -10.353 1.00 96.44 172 ALA A O 1
ATOM 1380 N N . TYR A 1 173 ? 4.656 2.619 -8.287 1.00 94.81 173 TYR A N 1
ATOM 1381 C CA . TYR A 1 173 ? 5.902 3.286 -8.635 1.00 94.81 173 TYR A CA 1
ATOM 1382 C C . TYR A 1 173 ? 6.752 2.490 -9.618 1.00 94.81 173 TYR A C 1
ATOM 1384 O O . TYR A 1 173 ? 7.271 3.064 -10.576 1.00 94.81 173 TYR A O 1
ATOM 1392 N N . ALA A 1 174 ? 6.905 1.183 -9.392 1.00 94.38 174 ALA A N 1
ATOM 1393 C CA . ALA A 1 174 ? 7.636 0.308 -10.300 1.00 94.38 174 ALA A CA 1
ATOM 1394 C C . ALA A 1 174 ? 7.013 0.357 -11.702 1.00 94.38 174 ALA A C 1
ATOM 1396 O O . ALA A 1 174 ? 7.708 0.613 -12.688 1.00 94.38 174 ALA A O 1
ATOM 1397 N N . LEU A 1 175 ? 5.685 0.216 -11.781 1.00 93.94 175 LEU A N 1
ATOM 1398 C CA . LEU A 1 175 ? 4.941 0.300 -13.033 1.00 93.94 175 LEU A CA 1
ATOM 1399 C C . LEU A 1 175 ? 5.081 1.681 -13.686 1.00 93.94 175 LEU A C 1
ATOM 1401 O O . LEU A 1 175 ? 5.389 1.768 -14.874 1.00 93.94 175 LEU A O 1
ATOM 1405 N N . ALA A 1 176 ? 4.934 2.763 -12.921 1.00 93.00 176 ALA A N 1
ATOM 1406 C CA . ALA A 1 176 ? 5.086 4.121 -13.428 1.00 93.00 176 ALA A CA 1
ATOM 1407 C C . ALA A 1 176 ? 6.497 4.393 -13.965 1.00 93.00 176 ALA A C 1
ATOM 1409 O O . ALA A 1 176 ? 6.653 5.140 -14.930 1.00 93.00 176 ALA A O 1
ATOM 1410 N N . TRP A 1 177 ? 7.524 3.749 -13.401 1.00 92.19 177 TRP A N 1
ATOM 1411 C CA . TRP A 1 177 ? 8.897 3.881 -13.885 1.00 92.19 177 TRP A CA 1
ATOM 1412 C C . TRP A 1 177 ? 9.114 3.254 -15.272 1.00 92.19 177 TRP A C 1
ATOM 1414 O O . TRP A 1 177 ? 9.951 3.732 -16.052 1.00 92.19 177 TRP A O 1
ATOM 1424 N N . THR A 1 178 ? 8.333 2.223 -15.624 1.00 91.19 178 THR A N 1
ATOM 1425 C CA . THR A 1 178 ? 8.357 1.626 -16.973 1.00 91.19 178 THR A CA 1
ATOM 1426 C C . THR A 1 178 ? 7.928 2.626 -18.054 1.00 91.19 178 THR A C 1
ATOM 1428 O O . THR A 1 178 ? 8.489 2.610 -19.149 1.00 91.19 178 THR A O 1
ATOM 1431 N N . ASP A 1 179 ? 7.043 3.572 -17.710 1.00 87.75 179 ASP A N 1
ATOM 1432 C CA . ASP A 1 179 ? 6.578 4.685 -18.554 1.00 87.75 179 ASP A CA 1
ATOM 1433 C C . ASP A 1 179 ? 6.954 6.057 -17.942 1.00 87.75 179 ASP A C 1
ATOM 1435 O O . ASP A 1 179 ? 6.192 7.031 -17.955 1.00 87.75 179 ASP A O 1
ATOM 1439 N N . ARG A 1 180 ? 8.166 6.144 -17.363 1.00 86.31 180 ARG A N 1
ATOM 1440 C CA . ARG A 1 180 ? 8.606 7.301 -16.557 1.00 86.31 180 ARG A CA 1
ATOM 1441 C C . ARG A 1 180 ? 8.530 8.637 -17.282 1.00 86.31 180 ARG A C 1
ATOM 1443 O O . ARG A 1 180 ? 8.289 9.651 -16.646 1.00 86.31 180 ARG A O 1
ATOM 1450 N N . TYR A 1 181 ? 8.710 8.672 -18.600 1.00 85.50 181 TYR A N 1
ATOM 1451 C CA . TYR A 1 181 ? 8.655 9.923 -19.361 1.00 85.50 181 TYR A CA 1
ATOM 1452 C C . TYR A 1 181 ? 7.249 10.522 -19.415 1.00 85.50 181 TYR A C 1
ATOM 1454 O O . TYR A 1 181 ? 7.111 11.744 -19.461 1.00 85.50 181 TYR A O 1
ATOM 1462 N N . ARG A 1 182 ? 6.219 9.673 -19.395 1.00 83.88 182 ARG A N 1
ATOM 1463 C CA . ARG A 1 182 ? 4.822 10.099 -19.393 1.00 83.88 182 ARG A CA 1
ATOM 1464 C C . ARG A 1 182 ? 4.318 10.372 -17.981 1.00 83.88 182 ARG A C 1
ATOM 1466 O O . ARG A 1 182 ? 3.641 11.372 -17.771 1.00 83.88 182 ARG A O 1
ATOM 1473 N N . LEU A 1 183 ? 4.615 9.473 -17.042 1.00 82.25 183 LEU A N 1
ATOM 1474 C CA . LEU A 1 183 ? 3.999 9.477 -15.709 1.00 82.25 183 LEU A CA 1
ATOM 1475 C C . LEU A 1 183 ? 4.806 10.245 -14.659 1.00 82.25 183 LEU A C 1
ATOM 1477 O O . LEU A 1 183 ? 4.223 10.820 -13.746 1.00 82.25 183 LEU A O 1
ATOM 1481 N N . LEU A 1 184 ? 6.130 10.271 -14.807 1.00 82.19 184 LEU A N 1
ATOM 1482 C CA . LEU A 1 184 ? 7.076 10.874 -13.860 1.00 82.19 184 LEU A CA 1
ATOM 1483 C C . LEU A 1 184 ? 7.928 11.976 -14.512 1.00 82.19 184 LEU A C 1
ATOM 1485 O O . LEU A 1 184 ? 8.898 12.457 -13.928 1.00 82.19 184 LEU A O 1
ATOM 1489 N N . GLY A 1 185 ? 7.594 12.340 -15.752 1.00 77.56 185 GLY A N 1
ATOM 1490 C CA . GLY A 1 185 ? 8.239 13.407 -16.498 1.00 77.56 185 GLY A CA 1
ATOM 1491 C C . GLY A 1 185 ? 7.877 14.794 -15.952 1.00 77.56 185 GLY A C 1
ATOM 1492 O O . GLY A 1 185 ? 7.310 14.930 -14.872 1.00 77.56 185 GLY A O 1
ATOM 1493 N N . PRO A 1 186 ? 8.166 15.866 -16.704 1.00 75.62 186 PRO A N 1
ATOM 1494 C CA . PRO A 1 186 ? 7.963 17.238 -16.230 1.00 75.62 186 PRO A CA 1
ATOM 1495 C C . PRO A 1 186 ? 6.486 17.638 -16.060 1.00 75.62 186 PRO A C 1
ATOM 1497 O O . PRO A 1 186 ? 6.204 18.697 -15.503 1.00 75.62 186 PRO A O 1
ATOM 1500 N N . CYS A 1 187 ? 5.541 16.839 -16.558 1.00 80.06 187 CYS A N 1
ATOM 1501 C CA . CYS A 1 187 ? 4.114 17.117 -16.440 1.00 80.06 187 CYS A CA 1
ATOM 1502 C C . CYS A 1 187 ? 3.558 16.570 -15.123 1.00 80.06 187 CYS A C 1
ATOM 1504 O O . CYS A 1 187 ? 3.723 15.393 -14.812 1.00 80.06 187 CYS A O 1
ATOM 1506 N N . ILE A 1 188 ? 2.828 17.412 -14.389 1.00 82.94 188 ILE A N 1
ATOM 1507 C CA . ILE A 1 188 ? 2.074 16.980 -13.211 1.00 82.94 188 ILE A CA 1
ATOM 1508 C C . ILE A 1 188 ? 0.855 16.190 -13.694 1.00 82.94 188 ILE A C 1
ATOM 1510 O O . ILE A 1 188 ? 0.046 16.699 -14.469 1.00 82.94 188 ILE A O 1
ATOM 1514 N N . THR A 1 189 ? 0.739 14.946 -13.239 1.00 88.94 189 THR A N 1
ATOM 1515 C CA . THR A 1 189 ? -0.410 14.072 -13.495 1.00 88.94 189 THR A CA 1
ATOM 1516 C C . THR A 1 189 ? -1.026 13.651 -12.167 1.00 88.94 189 THR A C 1
ATOM 1518 O O . THR A 1 189 ? -0.308 13.556 -11.172 1.00 88.94 189 THR A O 1
ATOM 1521 N N . ASP A 1 190 ? -2.324 13.340 -12.147 1.00 90.12 190 ASP A N 1
ATOM 1522 C CA . ASP A 1 190 ? -2.990 12.802 -10.950 1.00 90.12 190 ASP A CA 1
ATOM 1523 C C . ASP A 1 190 ? -2.247 11.580 -10.399 1.00 90.12 190 ASP A C 1
ATOM 1525 O O . ASP A 1 190 ? -2.069 11.438 -9.194 1.00 90.12 190 ASP A O 1
ATOM 1529 N N . GLU A 1 191 ? -1.757 10.718 -11.295 1.00 90.31 191 GLU A N 1
ATOM 1530 C CA . GLU A 1 191 ? -0.962 9.549 -10.924 1.00 90.31 191 GLU A CA 1
ATOM 1531 C C . GLU A 1 191 ? 0.329 9.955 -10.214 1.00 90.31 191 GLU A C 1
ATOM 1533 O O . GLU A 1 191 ? 0.604 9.473 -9.120 1.00 90.31 191 GLU A O 1
ATOM 1538 N N . GLY A 1 192 ? 1.081 10.898 -10.785 1.00 90.56 192 GLY A N 1
ATOM 1539 C CA . GLY A 1 192 ? 2.294 11.426 -10.169 1.00 90.56 192 GLY A CA 1
ATOM 1540 C C . GLY A 1 192 ? 2.046 12.074 -8.803 1.00 90.56 192 GLY A C 1
ATOM 1541 O O . GLY A 1 192 ? 2.902 11.975 -7.928 1.00 90.56 192 GLY A O 1
ATOM 1542 N N . LEU A 1 193 ? 0.878 12.692 -8.593 1.00 91.75 193 LEU A N 1
ATOM 1543 C CA . LEU A 1 193 ? 0.490 13.281 -7.307 1.00 91.75 193 LEU A CA 1
ATOM 1544 C C . LEU A 1 193 ? 0.218 12.211 -6.241 1.00 91.75 193 LEU A C 1
ATOM 1546 O O . LEU A 1 193 ? 0.751 12.316 -5.138 1.00 91.75 193 LEU A O 1
ATOM 1550 N N . PHE A 1 194 ? -0.532 11.153 -6.570 1.00 93.25 194 PHE A N 1
ATOM 1551 C CA . PHE A 1 194 ? -0.732 10.016 -5.659 1.00 93.25 194 PHE A CA 1
ATOM 1552 C C . PHE A 1 194 ? 0.577 9.309 -5.326 1.00 93.25 194 PHE A C 1
ATOM 1554 O O . PHE A 1 194 ? 0.837 9.010 -4.163 1.00 93.25 194 PHE A O 1
ATOM 1561 N N . LEU A 1 195 ? 1.408 9.062 -6.338 1.00 93.44 195 LEU A N 1
ATOM 1562 C CA . LEU A 1 195 ? 2.715 8.451 -6.150 1.00 93.44 195 LEU A CA 1
ATOM 1563 C C . LEU A 1 195 ? 3.561 9.309 -5.204 1.00 93.44 195 LEU A C 1
ATOM 1565 O O . LEU A 1 195 ? 3.979 8.818 -4.161 1.00 93.44 195 LEU A O 1
ATOM 1569 N N . ARG A 1 196 ? 3.704 10.611 -5.476 1.00 91.81 196 ARG A N 1
ATOM 1570 C CA . ARG A 1 196 ? 4.462 11.533 -4.616 1.00 91.81 196 ARG A CA 1
ATOM 1571 C C . ARG A 1 196 ? 3.961 11.542 -3.169 1.00 91.81 196 ARG A C 1
ATOM 1573 O O . ARG A 1 196 ? 4.777 11.538 -2.253 1.00 91.81 196 ARG A O 1
ATOM 1580 N N . ALA A 1 197 ? 2.645 11.531 -2.962 1.00 93.69 197 ALA A N 1
ATOM 1581 C CA . ALA A 1 197 ? 2.051 11.468 -1.630 1.00 93.69 197 ALA A CA 1
ATOM 1582 C C . ALA A 1 197 ? 2.408 10.165 -0.895 1.00 93.69 197 ALA A C 1
ATOM 1584 O O . ALA A 1 197 ? 2.762 10.195 0.282 1.00 93.69 197 ALA A O 1
ATOM 1585 N N . ILE A 1 198 ? 2.346 9.023 -1.585 1.00 95.44 198 ILE A N 1
ATOM 1586 C CA . ILE A 1 198 ? 2.669 7.707 -1.018 1.00 95.44 198 ILE A CA 1
ATOM 1587 C C . ILE A 1 198 ? 4.175 7.572 -0.743 1.00 95.44 198 ILE A C 1
ATOM 1589 O O . ILE A 1 198 ? 4.554 7.060 0.308 1.00 95.44 198 ILE A O 1
ATOM 1593 N N . ASP A 1 199 ? 5.033 8.069 -1.633 1.00 92.88 199 ASP A N 1
ATOM 1594 C CA . ASP A 1 199 ? 6.488 8.081 -1.431 1.00 92.88 199 ASP A CA 1
ATOM 1595 C C . ASP A 1 199 ? 6.878 8.908 -0.214 1.00 92.88 199 ASP A C 1
ATOM 1597 O O . ASP A 1 199 ? 7.551 8.401 0.682 1.00 92.88 199 ASP A O 1
ATOM 1601 N N . ALA A 1 200 ? 6.346 10.128 -0.115 1.00 90.88 200 ALA A N 1
ATOM 1602 C CA . ALA A 1 200 ? 6.540 10.977 1.053 1.00 90.88 200 ALA A CA 1
ATOM 1603 C C . ALA A 1 200 ? 6.027 10.295 2.333 1.00 90.88 200 ALA A C 1
ATOM 1605 O O . ALA A 1 200 ? 6.648 10.380 3.393 1.00 90.88 200 ALA A O 1
ATOM 1606 N N . LEU A 1 201 ? 4.910 9.569 2.245 1.00 92.69 201 LEU A N 1
ATOM 1607 C CA . LEU A 1 201 ? 4.319 8.891 3.390 1.00 92.69 201 LEU A CA 1
ATOM 1608 C C . LEU A 1 201 ? 5.143 7.699 3.890 1.00 92.69 201 LEU A C 1
ATOM 1610 O O . LEU A 1 201 ? 5.204 7.510 5.108 1.00 92.69 201 LEU A O 1
ATOM 1614 N N . PHE A 1 202 ? 5.792 6.931 3.010 1.00 93.44 202 PHE A N 1
ATOM 1615 C CA . PHE A 1 202 ? 6.404 5.648 3.385 1.00 93.44 202 PHE A CA 1
ATOM 1616 C C . PHE A 1 202 ? 7.891 5.487 3.073 1.00 93.44 202 PHE A C 1
ATOM 1618 O O . PHE A 1 202 ? 8.544 4.730 3.786 1.00 93.44 202 PHE A O 1
ATOM 1625 N N . PHE A 1 203 ? 8.426 6.132 2.036 1.00 90.88 203 PHE A N 1
ATOM 1626 C CA . PHE A 1 203 ? 9.723 5.752 1.459 1.00 90.88 203 PHE A CA 1
ATOM 1627 C C . PHE A 1 203 ? 10.784 6.844 1.538 1.00 90.88 203 PHE A C 1
ATOM 1629 O O . PHE A 1 203 ? 11.952 6.509 1.691 1.00 90.88 203 PHE A O 1
ATOM 1636 N N . SER A 1 204 ? 10.426 8.130 1.485 1.00 84.31 204 SER A N 1
ATOM 1637 C CA . SER A 1 204 ? 11.448 9.182 1.494 1.00 84.31 204 SER A CA 1
ATOM 1638 C C . SER A 1 204 ? 11.941 9.508 2.910 1.00 84.31 204 SER A C 1
ATOM 1640 O O . SER A 1 204 ? 11.152 9.814 3.818 1.00 84.31 204 SER A O 1
ATOM 1642 N N . SER A 1 205 ? 13.266 9.542 3.072 1.00 73.81 205 SER A N 1
ATOM 1643 C CA . SER A 1 205 ? 13.950 10.095 4.242 1.00 73.81 205 SER A CA 1
ATOM 1644 C C . SER A 1 205 ? 14.613 11.447 3.944 1.00 73.81 205 SER A C 1
ATOM 1646 O O . SER A 1 205 ? 14.813 12.214 4.871 1.00 73.81 205 SER A O 1
ATOM 1648 N N . ARG A 1 206 ? 14.848 11.828 2.674 1.00 58.12 206 ARG A N 1
ATOM 1649 C CA . ARG A 1 206 ? 15.586 13.056 2.268 1.00 58.12 206 ARG A CA 1
ATOM 1650 C C . ARG A 1 206 ? 15.075 14.420 2.760 1.00 58.12 206 ARG A C 1
ATOM 1652 O O . ARG A 1 206 ? 15.818 15.395 2.677 1.00 58.12 206 ARG A O 1
ATOM 1659 N N . ARG A 1 207 ? 13.835 14.541 3.243 1.00 50.03 207 ARG A N 1
ATOM 1660 C CA . ARG A 1 207 ? 13.380 15.764 3.954 1.00 50.03 207 ARG A CA 1
ATOM 1661 C C . ARG A 1 207 ? 13.660 15.710 5.456 1.00 50.03 207 ARG A C 1
ATOM 1663 O O . ARG A 1 207 ? 13.750 16.727 6.127 1.00 50.03 207 ARG A O 1
ATOM 1670 N N . VAL A 1 208 ? 13.885 14.510 5.969 1.00 48.06 208 VAL A N 1
ATOM 1671 C CA . VAL A 1 208 ? 14.296 14.255 7.332 1.00 48.06 208 VAL A CA 1
ATOM 1672 C C . VAL A 1 208 ? 15.794 14.531 7.433 1.00 48.06 208 VAL A C 1
ATOM 1674 O O . VAL A 1 208 ? 16.616 13.766 6.941 1.00 48.06 208 VAL A O 1
ATOM 1677 N N . GLY A 1 209 ? 16.186 15.600 8.119 1.00 41.38 209 GLY A N 1
ATOM 1678 C CA . GLY A 1 209 ? 17.542 15.721 8.665 1.00 41.38 209 GLY A CA 1
ATOM 1679 C C . GLY A 1 209 ? 17.776 14.671 9.757 1.00 41.38 209 GLY A C 1
ATOM 1680 O O . GLY A 1 209 ? 17.935 15.024 10.926 1.00 41.38 209 GLY A O 1
ATOM 1681 N N . MET A 1 210 ? 17.696 13.384 9.405 1.00 46.09 210 MET A N 1
ATOM 1682 C CA . MET A 1 210 ? 17.790 12.249 10.314 1.00 46.09 210 MET A CA 1
ATOM 1683 C C . MET A 1 210 ? 19.267 11.908 10.543 1.00 46.09 210 MET A C 1
ATOM 1685 O O . MET A 1 210 ? 19.753 10.851 10.176 1.00 46.09 210 MET A O 1
ATOM 1689 N N . ASP A 1 211 ? 19.990 12.810 11.209 1.00 45.12 211 ASP A N 1
ATOM 1690 C CA . ASP A 1 211 ? 21.138 12.360 11.994 1.00 45.12 211 ASP A CA 1
ATOM 1691 C C . ASP A 1 211 ? 20.584 11.495 13.136 1.00 45.12 211 ASP A C 1
ATOM 1693 O O . ASP A 1 211 ? 19.767 11.947 13.944 1.00 45.12 211 ASP A O 1
ATOM 1697 N N . LEU A 1 212 ? 20.997 10.227 13.148 1.00 47.28 212 LEU A N 1
ATOM 1698 C CA . LEU A 1 212 ? 20.686 9.177 14.122 1.00 47.28 212 LEU A CA 1
ATOM 1699 C C . LEU A 1 212 ? 20.605 9.708 15.568 1.00 47.28 212 LEU A C 1
ATOM 1701 O O . LEU A 1 212 ? 21.605 9.787 16.281 1.00 47.28 212 LEU A O 1
ATOM 1705 N N . GLY A 1 213 ? 19.400 10.061 16.024 1.00 44.94 213 GLY A N 1
ATOM 1706 C CA . GLY A 1 213 ? 19.212 10.601 17.371 1.00 44.94 213 GLY A CA 1
ATOM 1707 C C . GLY A 1 213 ? 17.873 11.294 17.587 1.00 44.94 213 GLY A C 1
ATOM 1708 O O . GLY A 1 213 ? 17.844 12.493 17.839 1.00 44.94 213 GLY A O 1
ATOM 1709 N N . VAL A 1 214 ? 16.776 10.532 17.488 1.00 51.50 214 VAL A N 1
ATOM 1710 C CA . VAL A 1 214 ? 15.432 10.836 18.028 1.00 51.50 214 VAL A CA 1
ATOM 1711 C C . VAL A 1 214 ? 15.066 12.329 18.006 1.00 51.50 214 VAL A C 1
ATOM 1713 O O . VAL A 1 214 ? 15.118 13.014 19.029 1.00 51.50 214 VAL A O 1
ATOM 1716 N N . LYS A 1 215 ? 14.627 12.847 16.854 1.00 43.94 215 LYS A N 1
ATOM 1717 C CA . LYS A 1 215 ? 13.907 14.127 16.806 1.00 43.94 215 LYS A CA 1
ATOM 1718 C C . LYS A 1 215 ? 12.544 13.952 16.143 1.00 43.94 215 LYS A C 1
ATOM 1720 O O . LYS A 1 215 ? 12.433 13.531 15.003 1.00 43.94 215 LYS A O 1
ATOM 1725 N N . CYS A 1 216 ? 11.539 14.219 16.974 1.00 46.62 216 CYS A N 1
ATOM 1726 C CA . CYS A 1 216 ? 10.092 14.275 16.780 1.00 46.62 216 CYS A CA 1
ATOM 1727 C C . CYS A 1 216 ? 9.538 13.834 15.401 1.00 46.62 216 CYS A C 1
ATOM 1729 O O . CYS A 1 216 ? 9.569 14.630 14.461 1.00 46.62 216 CYS A O 1
ATOM 1731 N N . PRO A 1 217 ? 8.900 12.647 15.309 1.00 56.88 217 PRO A N 1
ATOM 1732 C CA . PRO A 1 217 ? 8.122 12.210 14.137 1.00 56.88 217 PRO A CA 1
ATOM 1733 C C . PRO A 1 217 ? 7.054 13.216 13.673 1.00 56.88 217 PRO A C 1
ATOM 1735 O O . PRO A 1 217 ? 6.568 13.141 12.548 1.00 56.88 217 PRO A O 1
ATOM 1738 N N . ASP A 1 218 ? 6.674 14.144 14.552 1.00 58.78 218 ASP A N 1
ATOM 1739 C CA . ASP A 1 218 ? 5.592 15.097 14.347 1.00 58.78 218 ASP A CA 1
ATOM 1740 C C . ASP A 1 218 ? 5.972 16.250 13.414 1.00 58.78 218 ASP A C 1
ATOM 1742 O O . ASP A 1 218 ? 5.182 16.576 12.537 1.00 58.78 218 ASP A O 1
ATOM 1746 N N . ALA A 1 219 ? 7.179 16.812 13.553 1.00 59.66 219 ALA A N 1
ATOM 1747 C CA . ALA A 1 219 ? 7.623 17.952 12.742 1.00 59.66 219 ALA A CA 1
ATOM 1748 C C . ALA A 1 219 ? 7.825 17.574 11.264 1.00 59.66 219 ALA A C 1
ATOM 1750 O O . ALA A 1 219 ? 7.578 18.383 10.380 1.00 59.66 219 ALA A O 1
ATOM 1751 N N . TYR A 1 220 ? 8.215 16.325 10.993 1.00 64.50 220 TYR A N 1
ATOM 1752 C CA . TYR A 1 220 ? 8.332 15.801 9.632 1.00 64.50 220 TYR A CA 1
ATOM 1753 C C . TYR A 1 220 ? 6.973 15.606 8.962 1.00 64.50 220 TYR A C 1
ATOM 1755 O O . TYR A 1 220 ? 6.834 15.807 7.758 1.00 64.50 220 TYR A O 1
ATOM 1763 N N . PHE A 1 221 ? 5.961 15.184 9.727 1.00 71.12 221 PHE A N 1
ATOM 1764 C CA . PHE A 1 221 ? 4.646 14.980 9.139 1.00 71.12 221 PHE A CA 1
ATOM 1765 C C . PHE A 1 221 ? 4.123 16.293 8.539 1.00 71.12 221 PHE A C 1
ATOM 1767 O O . PHE A 1 221 ? 3.588 16.276 7.436 1.00 71.12 221 PHE A O 1
ATOM 1774 N N . ASP A 1 222 ? 4.389 17.426 9.198 1.00 74.56 222 ASP A N 1
ATOM 1775 C CA . ASP A 1 222 ? 4.052 18.759 8.689 1.00 74.56 222 ASP A CA 1
ATOM 1776 C C . ASP A 1 222 ? 4.734 19.079 7.341 1.00 74.56 222 ASP A C 1
ATOM 1778 O O . ASP A 1 222 ? 4.158 19.790 6.522 1.00 74.56 222 ASP A O 1
ATOM 1782 N N . GLU A 1 223 ? 5.910 18.508 7.055 1.00 75.12 223 GLU A N 1
ATOM 1783 C CA . GLU A 1 223 ? 6.630 18.702 5.785 1.00 75.12 223 GLU A CA 1
ATOM 1784 C C . GLU A 1 223 ? 6.062 17.877 4.623 1.00 75.12 223 GLU A C 1
ATOM 1786 O O . GLU A 1 223 ? 6.271 18.235 3.463 1.00 75.12 223 GLU A O 1
ATOM 1791 N N . ILE A 1 224 ? 5.368 16.768 4.903 1.00 83.56 224 ILE A N 1
ATOM 1792 C CA . ILE A 1 224 ? 4.720 15.929 3.877 1.00 83.56 224 ILE A CA 1
ATOM 1793 C C . ILE A 1 224 ? 3.219 16.208 3.745 1.00 83.56 224 ILE A C 1
ATOM 1795 O O . ILE A 1 224 ? 2.581 15.704 2.821 1.00 83.56 224 ILE A O 1
ATOM 1799 N N . VAL A 1 225 ? 2.648 17.027 4.638 1.00 86.25 225 VAL A N 1
ATOM 1800 C CA . VAL A 1 225 ? 1.226 17.407 4.627 1.00 86.25 225 VAL A CA 1
ATOM 1801 C C . VAL A 1 225 ? 0.814 18.006 3.289 1.00 86.25 225 VAL A C 1
ATOM 1803 O O . VAL A 1 225 ? -0.250 17.653 2.797 1.00 86.25 225 VAL A O 1
ATOM 1806 N N . GLU A 1 226 ? 1.641 18.850 2.669 1.00 85.81 226 GLU A N 1
ATOM 1807 C CA . GLU A 1 226 ? 1.325 19.435 1.358 1.00 85.81 226 GLU A CA 1
ATOM 1808 C C . GLU A 1 226 ? 1.188 18.362 0.268 1.00 85.81 226 GLU A C 1
ATOM 1810 O O . GLU A 1 226 ? 0.261 18.410 -0.540 1.00 85.81 226 GLU A O 1
ATOM 1815 N N . ASP A 1 227 ? 2.069 17.357 0.277 1.00 89.00 227 ASP A N 1
ATOM 1816 C CA . ASP A 1 227 ? 2.046 16.258 -0.693 1.00 89.00 227 ASP A CA 1
ATOM 1817 C C . ASP A 1 227 ? 0.800 15.380 -0.498 1.00 89.00 227 ASP A C 1
ATOM 1819 O O . ASP A 1 227 ? 0.123 15.023 -1.465 1.00 89.00 227 ASP A O 1
ATOM 1823 N N . LEU A 1 228 ? 0.448 15.097 0.760 1.00 91.00 228 LEU A N 1
ATOM 1824 C CA . LEU A 1 228 ? -0.774 14.375 1.116 1.00 91.00 228 LEU A CA 1
ATOM 1825 C C . LEU A 1 228 ? -2.032 15.171 0.753 1.00 91.00 228 LEU A C 1
ATOM 1827 O O . LEU A 1 228 ? -2.967 14.601 0.195 1.00 91.00 228 LEU A O 1
ATOM 1831 N N . GLN A 1 229 ? -2.050 16.478 1.028 1.00 91.50 229 GLN A N 1
ATOM 1832 C CA . GLN A 1 229 ? -3.200 17.348 0.799 1.00 91.50 229 GLN A CA 1
ATOM 1833 C C . GLN A 1 229 ? -3.665 17.286 -0.650 1.00 91.50 229 GLN A C 1
ATOM 1835 O O . GLN A 1 229 ? -4.850 17.094 -0.916 1.00 91.50 229 GLN A O 1
ATOM 1840 N N . VAL A 1 230 ? -2.723 17.424 -1.584 1.00 90.31 230 VAL A N 1
ATOM 1841 C CA . VAL A 1 230 ? -3.032 17.454 -3.013 1.00 90.31 230 VAL A CA 1
ATOM 1842 C C . VAL A 1 230 ? -3.653 16.126 -3.459 1.00 90.31 230 VAL A C 1
ATOM 1844 O O . VAL A 1 230 ? -4.655 16.127 -4.169 1.00 90.31 230 VAL A O 1
ATOM 1847 N N . ALA A 1 231 ? -3.125 14.987 -3.001 1.00 91.44 231 ALA A N 1
ATOM 1848 C CA . ALA A 1 231 ? -3.714 13.680 -3.301 1.00 91.44 231 ALA A CA 1
ATOM 1849 C C . ALA A 1 231 ? -5.094 13.486 -2.639 1.00 91.44 231 ALA A C 1
ATOM 1851 O O . ALA A 1 231 ? -6.004 12.924 -3.245 1.00 91.44 231 ALA A O 1
ATOM 1852 N N . MET A 1 232 ? -5.286 13.991 -1.418 1.00 89.88 232 MET A N 1
ATOM 1853 C CA . MET A 1 232 ? -6.568 13.927 -0.703 1.00 89.88 232 MET A CA 1
ATOM 1854 C C . MET A 1 232 ? -7.658 14.760 -1.391 1.00 89.88 232 MET A C 1
ATOM 1856 O O . MET A 1 232 ? -8.804 14.313 -1.482 1.00 89.88 232 MET A O 1
ATOM 1860 N N . GLU A 1 233 ? -7.307 15.931 -1.924 1.00 90.06 233 GLU A N 1
ATOM 1861 C CA . GLU A 1 233 ? -8.210 16.781 -2.709 1.00 90.06 233 GLU A CA 1
ATOM 1862 C C . GLU A 1 233 ? -8.678 16.093 -4.002 1.00 90.06 233 GLU A C 1
ATOM 1864 O O . GLU A 1 233 ? -9.835 16.263 -4.392 1.00 90.06 233 GLU A O 1
ATOM 1869 N N . LEU A 1 234 ? -7.831 15.256 -4.618 1.00 88.88 234 LEU A N 1
ATOM 1870 C CA . LEU A 1 234 ? -8.215 14.419 -5.764 1.00 88.88 234 LEU A CA 1
ATOM 1871 C C . LEU A 1 234 ? -9.204 13.307 -5.381 1.00 88.88 234 LEU A C 1
ATOM 1873 O O . LEU A 1 234 ? -10.046 12.935 -6.198 1.00 88.88 234 LEU A O 1
ATOM 1877 N N . CYS A 1 235 ? -9.128 12.768 -4.158 1.00 85.62 235 CYS A N 1
ATOM 1878 C CA . CYS A 1 235 ? -10.086 11.768 -3.674 1.00 85.62 235 CYS A CA 1
ATOM 1879 C C . CYS A 1 235 ? -11.458 12.384 -3.381 1.00 85.62 235 CYS A C 1
ATOM 1881 O O . CYS A 1 235 ? -12.493 11.835 -3.764 1.00 85.62 235 CYS A O 1
ATOM 1883 N N . SER A 1 236 ? -11.479 13.507 -2.659 1.00 83.00 236 SER A N 1
ATOM 1884 C CA . SER A 1 236 ? -12.710 14.208 -2.304 1.00 83.00 236 SER A CA 1
ATOM 1885 C C . SER A 1 236 ? -12.432 15.667 -1.944 1.00 83.00 236 SER A C 1
ATOM 1887 O O . SER A 1 236 ? -11.614 15.925 -1.063 1.00 83.00 236 SER A O 1
ATOM 1889 N N . PRO A 1 237 ? -13.187 16.635 -2.496 1.00 74.38 237 PRO A N 1
ATOM 1890 C CA . PRO A 1 237 ? -13.034 18.046 -2.140 1.00 74.38 237 PRO A CA 1
ATOM 1891 C C . PRO A 1 237 ? -13.466 18.369 -0.698 1.00 74.38 237 PRO A C 1
ATOM 1893 O O . PRO A 1 237 ? -13.155 19.443 -0.193 1.00 74.38 237 PRO A O 1
ATOM 1896 N N . HIS A 1 238 ? -14.179 17.461 -0.019 1.00 80.44 238 HIS A N 1
ATOM 1897 C CA . HIS A 1 238 ? -14.692 17.652 1.348 1.00 80.44 238 HIS A CA 1
ATOM 1898 C C . HIS A 1 238 ? -14.019 16.714 2.348 1.00 80.44 238 HIS A C 1
ATOM 1900 O O . HIS A 1 238 ? -14.664 16.151 3.237 1.00 80.44 238 HIS A O 1
ATOM 1906 N N . TRP A 1 239 ? -12.724 16.486 2.176 1.00 81.00 239 TRP A N 1
ATOM 1907 C CA . TRP A 1 239 ? -12.008 15.582 3.047 1.00 81.00 239 TRP A CA 1
ATOM 1908 C C . TRP A 1 239 ? -11.899 16.096 4.499 1.00 81.00 239 TRP A C 1
ATOM 1910 O O . TRP A 1 239 ? -11.740 17.298 4.736 1.00 81.00 239 TRP A O 1
ATOM 1920 N N . PRO A 1 240 ? -11.970 15.202 5.505 1.00 83.12 240 PRO A N 1
ATOM 1921 C CA . PRO A 1 240 ? -11.871 15.608 6.900 1.00 83.12 240 PRO A CA 1
ATOM 1922 C C . PRO A 1 240 ? -10.418 15.934 7.268 1.00 83.12 240 PRO A C 1
ATOM 1924 O O . PRO A 1 240 ? -9.539 15.085 7.145 1.00 83.12 240 PRO A O 1
ATOM 1927 N N . ARG A 1 241 ? -10.154 17.138 7.802 1.00 82.06 241 ARG A N 1
ATOM 1928 C CA . ARG A 1 241 ? -8.801 17.565 8.242 1.00 82.06 241 ARG A CA 1
ATOM 1929 C C . ARG A 1 241 ? -8.138 16.605 9.232 1.00 82.06 241 ARG A C 1
ATOM 1931 O O . ARG A 1 241 ? -6.917 16.540 9.339 1.00 82.06 241 ARG A O 1
ATOM 1938 N N . THR A 1 242 ? -8.945 15.867 9.975 1.00 84.81 242 THR A N 1
ATOM 1939 C CA . THR A 1 242 ? -8.522 14.844 10.927 1.00 84.81 242 THR A CA 1
ATOM 1940 C C . THR A 1 242 ? -7.942 13.591 10.270 1.00 84.81 242 THR A C 1
ATOM 1942 O O . THR A 1 242 ? -7.198 12.879 10.944 1.00 84.81 242 THR A O 1
ATOM 1945 N N . ALA A 1 243 ? -8.157 13.359 8.968 1.00 86.31 243 ALA A N 1
ATOM 1946 C CA . ALA A 1 243 ? -7.543 12.256 8.224 1.00 86.31 243 ALA A CA 1
ATOM 1947 C C . ALA A 1 243 ? -6.005 12.307 8.249 1.00 86.31 243 ALA A C 1
ATOM 1949 O O . ALA A 1 243 ? -5.361 11.262 8.264 1.00 86.31 243 ALA A O 1
ATOM 1950 N N . TYR A 1 244 ? -5.384 13.482 8.401 1.00 88.75 244 TYR A N 1
ATOM 1951 C CA . TYR A 1 244 ? -3.935 13.569 8.633 1.00 88.75 244 TYR A CA 1
ATOM 1952 C C . TYR A 1 244 ? -3.465 12.768 9.846 1.00 88.75 244 TYR A C 1
ATOM 1954 O O . TYR A 1 244 ? -2.389 12.177 9.823 1.00 88.75 244 TYR A O 1
ATOM 1962 N N . LYS A 1 245 ? -4.281 12.681 10.903 1.00 89.69 245 LYS A N 1
ATOM 1963 C CA . LYS A 1 245 ? -3.954 11.866 12.079 1.00 89.69 245 LYS A CA 1
ATOM 1964 C C . LYS A 1 245 ? -3.911 10.380 11.733 1.00 89.69 245 LYS A C 1
ATOM 1966 O O . LYS A 1 245 ? -3.156 9.636 12.352 1.00 89.69 245 LYS A O 1
ATOM 1971 N N . VAL A 1 246 ? -4.716 9.935 10.768 1.00 91.94 246 VAL A N 1
ATOM 1972 C CA . VAL A 1 246 ? -4.675 8.562 10.256 1.00 91.94 246 VAL A CA 1
ATOM 1973 C C . VAL A 1 246 ? -3.366 8.331 9.518 1.00 91.94 246 VAL A C 1
ATOM 1975 O O . VAL A 1 246 ? -2.626 7.436 9.906 1.00 91.94 246 VAL A O 1
ATOM 1978 N N . PHE A 1 247 ? -3.035 9.163 8.530 1.00 93.00 247 PHE A N 1
ATOM 1979 C CA . PHE A 1 247 ? -1.798 9.028 7.754 1.00 93.00 247 PHE A CA 1
ATOM 1980 C C . PHE A 1 247 ? -0.538 9.142 8.624 1.00 93.00 247 PHE A C 1
ATOM 1982 O O . PHE A 1 247 ? 0.423 8.399 8.446 1.00 93.00 247 PHE A O 1
ATOM 1989 N N . LYS A 1 248 ? -0.554 9.995 9.649 1.00 91.56 248 LYS A N 1
ATOM 1990 C CA . LYS A 1 248 ? 0.544 10.083 10.615 1.00 91.56 248 LYS A CA 1
ATOM 1991 C C . LYS A 1 248 ? 0.723 8.787 11.406 1.00 91.56 248 LYS A C 1
ATOM 1993 O O . LYS A 1 248 ? 1.835 8.268 11.483 1.00 91.56 248 LYS A O 1
ATOM 1998 N N . ARG A 1 249 ? -0.369 8.239 11.954 1.00 92.19 249 ARG A N 1
ATOM 1999 C CA . ARG A 1 249 ? -0.351 6.939 12.650 1.00 92.19 249 ARG A CA 1
ATOM 2000 C C . ARG A 1 249 ? 0.051 5.805 11.704 1.00 92.19 249 ARG A C 1
ATOM 2002 O O . ARG A 1 249 ? 0.825 4.947 12.097 1.00 92.19 249 ARG A O 1
ATOM 2009 N N . CYS A 1 250 ? -0.405 5.850 10.454 1.00 93.00 250 CYS A N 1
ATOM 2010 C CA . CYS A 1 250 ? -0.049 4.915 9.388 1.00 93.00 250 CYS A CA 1
ATOM 2011 C C . CYS A 1 250 ? 1.462 4.846 9.179 1.00 93.00 250 CYS A C 1
ATOM 2013 O O . CYS A 1 250 ? 2.047 3.768 9.260 1.00 93.00 250 CYS A O 1
ATOM 2015 N N . ARG A 1 251 ? 2.109 6.003 8.981 1.00 91.94 251 ARG A N 1
ATOM 2016 C CA . ARG A 1 251 ? 3.566 6.078 8.845 1.00 91.94 251 ARG A CA 1
ATOM 2017 C C . ARG A 1 251 ? 4.266 5.519 10.079 1.00 91.94 251 ARG A C 1
ATOM 2019 O O . ARG A 1 251 ? 5.190 4.730 9.943 1.00 91.94 251 ARG A O 1
ATOM 2026 N N . GLN A 1 252 ? 3.825 5.898 11.278 1.00 91.19 252 GLN A N 1
ATOM 2027 C CA . GLN A 1 252 ? 4.418 5.401 12.524 1.00 91.19 252 GLN A CA 1
ATOM 2028 C C . GLN A 1 252 ? 4.320 3.874 12.635 1.00 91.19 252 GLN A C 1
ATOM 2030 O O . GLN A 1 252 ? 5.324 3.227 12.917 1.00 91.19 252 GLN A O 1
ATOM 2035 N N . SER A 1 253 ? 3.144 3.299 12.368 1.00 92.00 253 SER A N 1
ATOM 2036 C CA . SER A 1 253 ? 2.936 1.848 12.368 1.00 92.00 253 SER A CA 1
ATOM 2037 C C . SER A 1 253 ? 3.825 1.144 11.347 1.00 92.00 253 SER A C 1
ATOM 2039 O O . SER A 1 253 ? 4.469 0.160 11.691 1.00 92.00 253 SER A O 1
ATOM 2041 N N . TYR A 1 254 ? 3.927 1.677 10.129 1.00 93.44 254 TYR A N 1
ATOM 2042 C CA . TYR A 1 254 ? 4.794 1.119 9.094 1.00 93.44 254 TYR A CA 1
ATOM 2043 C C . TYR A 1 254 ? 6.282 1.171 9.473 1.00 93.44 254 TYR A C 1
ATOM 2045 O O . TYR A 1 254 ? 6.989 0.182 9.327 1.00 93.44 254 TYR A O 1
ATOM 2053 N N . LEU A 1 255 ? 6.764 2.294 10.016 1.00 91.19 255 LEU A N 1
ATOM 2054 C CA . LEU A 1 255 ? 8.161 2.425 10.448 1.00 91.19 255 LEU A CA 1
ATOM 2055 C C . LEU A 1 255 ? 8.505 1.486 11.613 1.00 91.19 255 LEU A C 1
ATOM 2057 O O . LEU A 1 255 ? 9.620 0.969 11.678 1.00 91.19 255 LEU A O 1
ATOM 2061 N N . ILE A 1 256 ? 7.558 1.258 12.530 1.00 91.38 256 ILE A N 1
ATOM 2062 C CA . ILE A 1 256 ? 7.713 0.262 13.597 1.00 91.38 256 ILE A CA 1
ATOM 2063 C C . ILE A 1 256 ? 7.838 -1.137 12.989 1.00 91.38 256 ILE A C 1
ATOM 2065 O O . ILE A 1 256 ? 8.745 -1.871 13.376 1.00 91.38 256 ILE A O 1
ATOM 2069 N N . GLU A 1 257 ? 6.979 -1.482 12.029 1.00 92.12 257 GLU A N 1
ATOM 2070 C CA . GLU A 1 257 ? 7.016 -2.778 11.345 1.00 92.12 257 GLU A CA 1
ATOM 2071 C C . GLU A 1 257 ? 8.345 -2.989 10.607 1.00 92.12 257 GLU A C 1
ATOM 2073 O O . GLU A 1 257 ? 9.008 -4.001 10.816 1.00 92.12 257 GLU A O 1
ATOM 2078 N N . LEU A 1 258 ? 8.812 -2.004 9.829 1.00 90.31 258 LEU A N 1
ATOM 2079 C CA . LEU A 1 258 ? 10.119 -2.067 9.163 1.00 90.31 258 LEU A CA 1
ATOM 2080 C C . LEU A 1 258 ? 11.264 -2.315 10.152 1.00 90.31 258 LEU A C 1
ATOM 2082 O O . LEU A 1 258 ? 12.111 -3.178 9.923 1.00 90.31 258 LEU A O 1
ATOM 2086 N N . SER A 1 259 ? 11.256 -1.606 11.281 1.00 89.50 259 SER A N 1
ATOM 2087 C CA . SER A 1 259 ? 12.263 -1.772 12.331 1.00 89.50 259 SER A CA 1
ATOM 2088 C C . SER A 1 259 ? 12.259 -3.189 12.920 1.00 89.50 259 SER A C 1
ATOM 2090 O O . SER A 1 259 ? 13.323 -3.768 13.140 1.00 89.50 259 SER A O 1
ATOM 2092 N N . GLN A 1 260 ? 11.081 -3.798 13.106 1.00 90.50 260 GLN A N 1
ATOM 2093 C CA . GLN A 1 260 ? 10.962 -5.190 13.563 1.00 90.50 260 GLN A CA 1
ATOM 2094 C C . GLN A 1 260 ? 11.526 -6.198 12.551 1.00 90.50 260 GLN A C 1
ATOM 2096 O O . GLN A 1 260 ? 12.040 -7.243 12.949 1.00 90.50 260 GLN A O 1
ATOM 2101 N N . LEU A 1 261 ? 11.487 -5.867 11.260 1.00 88.44 261 LEU A N 1
ATOM 2102 C CA . LEU A 1 261 ? 12.099 -6.651 10.183 1.00 88.44 261 LEU A CA 1
ATOM 2103 C C . LEU A 1 261 ? 13.613 -6.424 10.056 1.00 88.44 261 LEU A C 1
ATOM 2105 O O . LEU A 1 261 ? 14.263 -7.081 9.244 1.00 88.44 261 LEU A O 1
ATOM 2109 N N . GLY A 1 262 ? 14.181 -5.501 10.836 1.00 91.31 262 GLY A N 1
ATOM 2110 C CA . GLY A 1 262 ? 15.581 -5.100 10.726 1.00 91.31 262 GLY A CA 1
ATOM 2111 C C . GLY A 1 262 ? 15.874 -4.224 9.505 1.00 91.31 262 GLY A C 1
ATOM 2112 O O . GLY A 1 262 ? 17.026 -4.162 9.081 1.00 91.31 262 GLY A O 1
ATOM 2113 N N . LEU A 1 263 ? 14.853 -3.567 8.943 1.00 89.25 263 LEU A N 1
ATOM 2114 C CA . LEU A 1 263 ? 14.979 -2.628 7.831 1.00 89.25 263 LEU A CA 1
ATOM 2115 C C . LEU A 1 263 ? 14.890 -1.184 8.336 1.00 89.25 263 LEU A C 1
ATOM 2117 O O . LEU A 1 263 ? 13.974 -0.823 9.078 1.00 89.25 263 LEU A O 1
ATOM 2121 N N . SER A 1 264 ? 15.825 -0.336 7.912 1.00 90.00 264 SER A N 1
ATOM 2122 C CA . SER A 1 264 ? 15.733 1.112 8.107 1.00 90.00 264 SER A CA 1
ATOM 2123 C C . SER A 1 264 ? 14.977 1.777 6.954 1.00 90.00 264 SER A C 1
ATOM 2125 O O . SER A 1 264 ? 14.903 1.249 5.843 1.00 90.00 264 SER A O 1
ATOM 2127 N N . LEU A 1 265 ? 14.434 2.972 7.203 1.00 88.94 265 LEU A N 1
ATOM 2128 C CA . LEU A 1 265 ? 13.828 3.780 6.143 1.00 88.94 265 LEU A CA 1
ATOM 2129 C C . LEU A 1 265 ? 14.852 4.139 5.054 1.00 88.94 265 LEU A C 1
ATOM 2131 O O . LEU A 1 265 ? 14.507 4.116 3.882 1.00 88.94 265 LEU A O 1
ATOM 2135 N N . GLU A 1 266 ? 16.103 4.406 5.434 1.00 89.25 266 GLU A N 1
ATOM 2136 C CA . GLU A 1 266 ? 17.199 4.681 4.494 1.00 89.25 266 GLU A CA 1
ATOM 2137 C C . GLU A 1 266 ? 17.431 3.504 3.543 1.00 89.25 266 GLU A C 1
ATOM 2139 O O . GLU A 1 266 ? 17.531 3.704 2.343 1.00 89.25 266 GLU A O 1
ATOM 2144 N N . GLN A 1 267 ? 17.417 2.263 4.044 1.00 90.56 267 GLN A N 1
ATOM 2145 C CA . GLN A 1 267 ? 17.549 1.081 3.185 1.00 90.56 267 GLN A CA 1
ATOM 2146 C C . GLN A 1 267 ? 16.386 0.951 2.196 1.00 90.56 267 GLN A C 1
ATOM 2148 O O . GLN A 1 267 ? 16.585 0.532 1.057 1.00 90.56 267 GLN A O 1
ATOM 2153 N N . VAL A 1 268 ? 15.167 1.295 2.620 1.00 91.19 268 VAL A N 1
ATOM 2154 C CA . VAL A 1 268 ? 14.000 1.315 1.728 1.00 91.19 268 VAL A CA 1
ATOM 2155 C C . VAL A 1 268 ? 14.137 2.425 0.683 1.00 91.19 268 VAL A C 1
ATOM 2157 O O . VAL A 1 268 ? 13.860 2.183 -0.491 1.00 91.19 268 VAL A O 1
ATOM 2160 N N . GLU A 1 269 ? 14.599 3.610 1.080 1.00 91.00 269 GLU A N 1
ATOM 2161 C CA . GLU A 1 269 ? 14.872 4.719 0.164 1.00 91.00 269 GLU A CA 1
ATOM 2162 C C . GLU A 1 269 ? 15.965 4.353 -0.847 1.00 91.00 269 GLU A C 1
ATOM 2164 O O . GLU A 1 269 ? 15.759 4.545 -2.040 1.00 91.00 269 GLU A O 1
ATOM 2169 N N . ASP A 1 270 ? 17.060 3.725 -0.414 1.00 90.75 270 ASP A N 1
ATOM 2170 C CA . ASP A 1 270 ? 18.143 3.253 -1.283 1.00 90.75 270 ASP A CA 1
ATOM 2171 C C . ASP A 1 270 ? 17.632 2.252 -2.331 1.00 90.75 270 ASP A C 1
ATOM 2173 O O . ASP A 1 270 ? 17.980 2.333 -3.513 1.00 90.75 270 ASP A O 1
ATOM 2177 N N . ILE A 1 271 ? 16.762 1.315 -1.929 1.00 90.50 271 ILE A N 1
ATOM 2178 C CA . ILE A 1 271 ? 16.105 0.388 -2.865 1.00 90.50 271 ILE A CA 1
ATOM 2179 C C . ILE A 1 271 ? 15.260 1.174 -3.874 1.00 90.50 271 ILE A C 1
ATOM 2181 O O . ILE A 1 271 ? 15.360 0.929 -5.081 1.00 90.50 271 ILE A O 1
ATOM 2185 N N . CYS A 1 272 ? 14.460 2.131 -3.398 1.00 88.06 272 CYS A N 1
ATOM 2186 C CA . CYS A 1 272 ? 13.620 2.989 -4.230 1.00 88.06 272 CYS A CA 1
ATOM 2187 C C . CYS A 1 272 ? 14.422 3.872 -5.197 1.00 88.06 272 CYS A C 1
ATOM 2189 O O . CYS A 1 272 ? 13.979 4.069 -6.329 1.00 88.06 272 CYS A O 1
ATOM 2191 N N . ASP A 1 273 ? 15.587 4.365 -4.786 1.00 88.69 273 ASP A N 1
ATOM 2192 C CA . ASP A 1 273 ? 16.453 5.247 -5.569 1.00 88.69 273 ASP A CA 1
ATOM 2193 C C . ASP A 1 273 ? 17.346 4.476 -6.548 1.00 88.69 273 ASP A C 1
ATOM 2195 O O . ASP A 1 273 ? 17.696 4.998 -7.612 1.00 88.69 273 ASP A O 1
ATOM 2199 N N . SER A 1 274 ? 17.655 3.207 -6.264 1.00 88.50 274 SER A N 1
ATOM 2200 C CA . SER A 1 274 ? 18.515 2.371 -7.114 1.00 88.50 274 SER A CA 1
ATOM 2201 C C . SER A 1 274 ? 18.037 2.293 -8.571 1.00 88.50 274 SER A C 1
ATOM 2203 O O . SER A 1 274 ? 18.842 2.237 -9.507 1.00 88.50 274 SER A O 1
ATOM 2205 N N . ILE A 1 275 ? 16.721 2.351 -8.798 1.00 86.06 275 ILE A N 1
ATOM 2206 C CA . ILE A 1 275 ? 16.134 2.352 -10.141 1.00 86.06 275 ILE A CA 1
ATOM 2207 C C . ILE A 1 275 ? 16.445 3.644 -10.910 1.00 86.06 275 ILE A C 1
ATOM 2209 O O . ILE A 1 275 ? 16.630 3.612 -12.130 1.00 86.06 275 ILE A O 1
ATOM 2213 N N . ILE A 1 276 ? 16.550 4.773 -10.206 1.00 86.19 276 ILE A N 1
ATOM 2214 C CA . ILE A 1 276 ? 16.888 6.082 -10.771 1.00 86.19 276 ILE A CA 1
ATOM 2215 C C . ILE A 1 276 ? 18.339 6.075 -11.237 1.00 86.19 276 ILE A C 1
ATOM 2217 O O . ILE A 1 276 ? 18.634 6.531 -12.342 1.00 86.19 276 ILE A O 1
ATOM 2221 N N . GLU A 1 277 ? 19.230 5.506 -10.429 1.00 86.12 277 GLU A N 1
ATOM 2222 C CA . GLU A 1 277 ? 20.651 5.388 -10.754 1.00 86.12 277 GLU A CA 1
ATOM 2223 C C . GLU A 1 277 ? 20.886 4.468 -11.954 1.00 86.12 277 GLU A C 1
ATOM 2225 O O . GLU A 1 277 ? 21.647 4.796 -12.866 1.00 86.12 277 GLU A O 1
ATOM 2230 N N . ARG A 1 278 ? 20.203 3.318 -11.985 1.00 86.81 278 ARG A N 1
ATOM 2231 C CA . ARG A 1 278 ? 20.392 2.299 -13.027 1.00 86.81 278 ARG A CA 1
ATOM 2232 C C . ARG A 1 278 ? 19.642 2.617 -14.323 1.00 86.81 278 ARG A C 1
ATOM 2234 O O . ARG A 1 278 ? 20.086 2.224 -15.403 1.00 86.81 278 ARG A O 1
ATOM 2241 N N . ARG A 1 279 ? 18.505 3.317 -14.250 1.00 85.94 279 ARG A N 1
ATOM 2242 C CA . ARG A 1 279 ? 17.658 3.695 -15.399 1.00 85.94 279 ARG A CA 1
ATOM 2243 C C . ARG A 1 279 ? 17.250 5.178 -15.316 1.00 85.94 279 ARG A C 1
ATOM 2245 O O . ARG A 1 279 ? 16.055 5.475 -15.206 1.00 85.94 279 ARG A O 1
ATOM 2252 N N . PRO A 1 280 ? 18.207 6.120 -15.429 1.00 86.50 280 PRO A N 1
ATOM 2253 C CA . PRO A 1 280 ? 17.934 7.541 -15.252 1.00 86.50 280 PRO A CA 1
ATOM 2254 C C . PRO A 1 280 ? 17.030 8.116 -16.348 1.00 86.50 280 PRO A C 1
ATOM 2256 O O . PRO A 1 280 ? 16.824 7.536 -17.426 1.00 86.50 280 PRO A O 1
ATOM 2259 N N . PHE A 1 281 ? 16.505 9.313 -16.088 1.00 84.12 281 PHE A N 1
ATOM 2260 C CA . PHE A 1 281 ? 15.906 10.134 -17.132 1.00 84.12 281 PHE A CA 1
ATOM 2261 C C . PHE A 1 281 ? 16.974 10.571 -18.131 1.00 84.12 281 PHE A C 1
ATOM 2263 O O . PHE A 1 281 ? 17.897 11.313 -17.803 1.00 84.12 281 PHE A O 1
ATOM 2270 N N . VAL A 1 282 ? 16.811 10.152 -19.383 1.00 82.81 282 VAL A N 1
ATOM 2271 C CA . VAL A 1 282 ? 17.643 10.625 -20.490 1.00 82.81 282 VAL A CA 1
ATOM 2272 C C . VAL A 1 282 ? 16.809 11.580 -21.333 1.00 82.81 282 VAL A C 1
ATOM 2274 O O . VAL A 1 282 ? 15.953 11.139 -22.099 1.00 82.81 282 VAL A O 1
ATOM 2277 N N . TYR A 1 283 ? 17.044 12.885 -21.182 1.00 76.94 283 TYR A N 1
ATOM 2278 C CA . TYR A 1 283 ? 16.453 13.919 -22.034 1.00 76.94 283 TYR A CA 1
ATOM 2279 C C . TYR A 1 283 ? 17.411 14.229 -23.186 1.00 76.94 283 TYR A C 1
ATOM 2281 O O . TYR A 1 283 ? 18.483 14.803 -22.988 1.00 76.94 283 TYR A O 1
ATOM 2289 N N . ARG A 1 284 ? 17.042 13.855 -24.415 1.00 71.50 284 ARG A N 1
ATOM 2290 C CA . ARG A 1 284 ? 17.811 14.247 -25.601 1.00 71.50 284 ARG A CA 1
ATOM 2291 C C . ARG A 1 284 ? 17.441 15.690 -25.952 1.00 71.50 284 ARG A C 1
ATOM 2293 O O . ARG A 1 284 ? 16.305 15.952 -26.334 1.00 71.50 284 ARG A O 1
ATOM 2300 N N . ARG A 1 285 ? 18.393 16.628 -25.849 1.00 62.50 285 ARG A N 1
ATOM 2301 C CA . ARG A 1 285 ? 18.220 17.972 -26.427 1.00 62.50 285 ARG A CA 1
ATOM 2302 C C . ARG A 1 285 ? 18.037 17.816 -27.932 1.00 62.50 285 ARG A C 1
ATOM 2304 O O . ARG A 1 285 ? 18.977 17.444 -28.632 1.00 62.50 285 ARG A O 1
ATOM 2311 N N . VAL A 1 286 ? 16.837 18.099 -28.426 1.00 62.34 286 VAL A N 1
ATOM 2312 C CA . VAL A 1 286 ? 16.629 18.321 -29.854 1.00 62.34 286 VAL A CA 1
ATOM 2313 C C . VAL A 1 286 ? 17.290 19.662 -30.155 1.00 62.34 286 VAL A C 1
ATOM 2315 O O . VAL A 1 286 ? 16.803 20.701 -29.716 1.00 62.34 286 VAL A O 1
ATOM 2318 N N . ARG A 1 287 ? 18.444 19.650 -30.832 1.00 52.78 287 ARG A N 1
ATOM 2319 C CA . ARG A 1 287 ? 18.930 20.861 -31.495 1.00 52.78 287 ARG A CA 1
ATOM 2320 C C . ARG A 1 287 ? 17.915 21.165 -32.585 1.00 52.78 287 ARG A C 1
ATOM 2322 O O . ARG A 1 287 ? 17.870 20.481 -33.600 1.00 52.78 287 ARG A O 1
ATOM 2329 N N . THR A 1 288 ? 17.056 22.142 -32.339 1.00 54.66 288 THR A N 1
ATOM 2330 C CA . THR A 1 288 ? 16.416 22.857 -33.430 1.00 54.66 288 THR A CA 1
ATOM 2331 C C . THR A 1 288 ? 17.530 23.638 -34.101 1.00 54.66 288 THR A C 1
ATOM 2333 O O . THR A 1 288 ? 17.939 24.684 -33.598 1.00 54.66 288 THR A O 1
ATOM 2336 N N . ASP A 1 289 ? 18.074 23.089 -35.184 1.00 56.03 289 ASP A N 1
ATOM 2337 C CA . ASP A 1 289 ? 18.844 23.879 -36.133 1.00 56.03 289 ASP A CA 1
ATOM 2338 C C . ASP A 1 289 ? 17.869 24.923 -36.689 1.00 56.03 289 ASP A C 1
ATOM 2340 O O . ASP A 1 289 ? 17.112 24.681 -37.628 1.00 56.03 289 ASP A O 1
ATOM 2344 N N . HIS A 1 290 ? 17.803 26.076 -36.027 1.00 49.81 290 HIS A N 1
ATOM 2345 C CA . HIS A 1 290 ? 17.328 27.289 -36.661 1.00 49.81 290 HIS A CA 1
ATOM 2346 C C . HIS A 1 290 ? 18.407 27.652 -37.673 1.00 49.81 290 HIS A C 1
ATOM 2348 O O . HIS A 1 290 ? 19.415 28.265 -37.332 1.00 49.81 290 HIS A O 1
ATOM 2354 N N . GLY A 1 291 ? 18.231 27.151 -38.896 1.00 57.50 291 GLY A N 1
ATOM 2355 C CA . GLY A 1 291 ? 18.926 27.691 -40.048 1.00 57.50 291 GLY A CA 1
ATOM 2356 C C . GLY A 1 291 ? 18.512 29.146 -40.203 1.00 57.50 291 GLY A C 1
ATOM 2357 O O . GLY A 1 291 ? 17.360 29.408 -40.535 1.00 57.50 291 GLY A O 1
ATOM 2358 N N . GLU A 1 292 ? 19.412 30.052 -39.831 1.00 39.47 292 GLU A N 1
ATOM 2359 C CA . GLU A 1 292 ? 20.013 31.105 -40.671 1.00 39.47 292 GLU A CA 1
ATOM 2360 C C . GLU A 1 292 ? 20.940 31.996 -39.830 1.00 39.47 292 GLU A C 1
ATOM 2362 O O . GLU A 1 292 ? 20.512 32.494 -38.763 1.00 39.47 292 GLU A O 1
#

pLDDT: mean 84.02, std 13.53, range [39.47, 98.19]

Secondary structure (DSSP, 8-state):
-TTTT---S-SS--HHHHHHHHHH---SSHHHHHHHHHHHHT----BTTB-HHHHHHHHHHHHHHHHHHHH-TTT-THHHHSPPHHHHHHHHS-HHHHHHHHHHHTTSSS--HHHHHT------GGGSS-TT---GGGHHHHHHHHTT-TTT--THHHHHHHHHHHHHHHHHHHHHHHTHHHHSSSS--HHHHHHHHHHHHHT--TTS---SS---HHHHHHHHHHHHHHHHHHH-TT--TTHHHHHHHHHHHHHHHHHHTT--HHHHHHHHHHHHHHS-------------

Sequence (292 aa):
MHAMLAPSEARDPTIDLLVARARAYRPLSLLHLHLDALELRGFVEDWGTVGWQEIVSIAAHRIFGELHDRWRPGDGTVYAEFTSDQQLEWSTASDERRSEIDNFYLRFEPDIRNLLEGGGAHPKFAYASSRADVLPAHMHRFLFALGMDENFWVGDRLLTWALDLATAGLAAYALAWTDRYRLLGPCITDEGLFLRAIDALFFSSRRVGMDLGVKCPDAYFDEIVEDLQVAMELCSPHWPRTAYKVFKRCRQSYLIELSQLGLSLEQVEDICDSIIERRPFVYRRVRTDHGE

Radius of gyration: 22.0 Å; chains: 1; bounding box: 55×55×75 Å